Protein AF-A0A8B6HJT1-F1 (afdb_monomer_lite)

Sequence (238 aa):
MTETKMRVFLPVLIVLVATTLCVQGDNATEIAENKVEIKFYRLQVSEWDSGLMESKFHALLASETNTYCASNLAACGLIGLQSEFKDSHIGKVDNSPLNDDKDMLYEFYIMYPENSNKSSPSVLTYVLSESVVKTIILQLRTNTDYISSLGCDKCYITYIGSDFYGIPPSALENKIIIPLAFLVLLIVIIIAISLTLWDKRREKEARFQKMHKPKPKGSQYPTKPAPPKTTELPDEKV

Secondary structure (DSSP, 8-state):
--HHHHHHHHHHHHHHHHHHHHHHHHHHHHHHHH-EEEEEET--HHHHHHTTHHHHHHHHHHHHHHHHHHH-TTTTTB-SPPPPP-GGGEEEPTT-SEEETTEEEEEEEEBPPTT--BS-TTS---B--HHHHHHHHHHHHH-TTHHHHHT-TT-EEEEETTEE--PPPPHHHHHHHHHHHHHHHHHHHHHHHHHHHHHHHHHHHHHHHHHHS---S---PPP-PPPPP---------

Foldseek 3Di:
DPVVVVVVVVVVVVVVVVVVVVVVVQQVVLLVQAKKKWKKAQDDPVNCVVQVLLLLVLALLQVLLQVLCVVVVVLQQADDDFDGGHSVQKAFDPPPFDDDPRMTMTIIWGFGDPPTHGNDPPDPNGTGHNVSSLVSVVVCQPPPCSCVSSVHDRIHGQDIHPDGDDDPPPPVCCVVVVVVVVVVVVVVVVVVVVVVVVVVVVVVVVVVVVVPDPDPPDDDDDDDPDDDDDDDDDDDDD

Organism: Mytilus galloprovincialis (NCBI:txid29158)

Radius of gyration: 38.0 Å; chains: 1; bounding box: 71×55×134 Å

Structure (mmCIF, N/CA/C/O backbone):
data_AF-A0A8B6HJT1-F1
#
_entry.id   AF-A0A8B6HJT1-F1
#
loop_
_atom_site.group_PDB
_atom_site.id
_atom_site.type_symbol
_atom_site.label_atom_id
_atom_site.label_alt_id
_atom_site.label_comp_id
_atom_site.label_asym_id
_atom_site.label_entity_id
_atom_site.label_seq_id
_atom_site.pdbx_PDB_ins_code
_atom_site.Cartn_x
_atom_site.Cartn_y
_atom_site.Cartn_z
_atom_site.occupancy
_atom_site.B_iso_or_equiv
_atom_site.auth_seq_id
_atom_site.auth_comp_id
_atom_site.auth_asym_id
_atom_site.auth_atom_id
_atom_site.pdbx_PDB_model_num
ATOM 1 N N . MET A 1 1 ? 34.796 -12.846 -54.579 1.00 53.34 1 MET A N 1
ATOM 2 C CA . MET A 1 1 ? 35.151 -12.093 -53.349 1.00 53.34 1 MET A CA 1
ATOM 3 C C . MET A 1 1 ? 33.934 -11.966 -52.417 1.00 53.34 1 MET A C 1
ATOM 5 O O . MET A 1 1 ? 33.664 -10.899 -51.879 1.00 53.34 1 MET A O 1
ATOM 9 N N . THR A 1 2 ? 33.175 -13.052 -52.238 1.00 54.97 2 THR A N 1
ATOM 10 C CA . THR A 1 2 ? 31.837 -13.036 -51.608 1.00 54.97 2 THR A CA 1
ATOM 11 C C . THR A 1 2 ? 31.670 -14.101 -50.519 1.00 54.97 2 THR A C 1
ATOM 13 O O . THR A 1 2 ? 30.914 -13.873 -49.582 1.00 54.97 2 THR A O 1
ATOM 16 N N . GLU A 1 3 ? 32.432 -15.199 -50.543 1.00 55.06 3 GLU A N 1
ATOM 17 C CA . GLU A 1 3 ? 32.319 -16.256 -49.522 1.00 55.06 3 GLU A CA 1
ATOM 18 C C . GLU A 1 3 ? 32.999 -15.924 -48.187 1.00 55.06 3 GLU A C 1
ATOM 20 O O . GLU A 1 3 ? 32.523 -16.327 -47.127 1.00 55.06 3 GLU A O 1
ATOM 25 N N . THR A 1 4 ? 34.081 -15.142 -48.193 1.00 55.28 4 THR A N 1
ATOM 26 C CA . THR A 1 4 ? 34.831 -14.844 -46.961 1.00 55.28 4 THR A CA 1
ATOM 27 C C . THR A 1 4 ? 34.084 -13.886 -46.032 1.00 55.28 4 THR A C 1
ATOM 29 O O . THR A 1 4 ? 34.257 -13.955 -44.819 1.00 55.28 4 THR A O 1
ATOM 32 N N . LYS A 1 5 ? 33.207 -13.025 -46.572 1.00 54.59 5 LYS A N 1
ATOM 33 C CA . LYS A 1 5 ? 32.389 -12.115 -45.755 1.00 54.59 5 LYS A CA 1
ATOM 34 C C . LYS A 1 5 ? 31.314 -12.874 -44.972 1.00 54.59 5 LYS A C 1
ATOM 36 O O . LYS A 1 5 ? 31.110 -12.583 -43.802 1.00 54.59 5 LYS A O 1
ATOM 41 N N . MET A 1 6 ? 30.685 -13.894 -45.556 1.00 53.53 6 MET A N 1
ATOM 42 C CA . MET A 1 6 ? 29.561 -14.594 -44.919 1.00 53.53 6 MET A CA 1
ATOM 43 C C . MET A 1 6 ? 29.975 -15.442 -43.698 1.00 53.53 6 MET A C 1
ATOM 45 O O . MET A 1 6 ? 29.192 -15.587 -42.764 1.00 53.53 6 MET A O 1
ATOM 49 N N . ARG A 1 7 ? 31.227 -15.924 -43.639 1.00 56.75 7 ARG A N 1
ATOM 50 C CA . ARG A 1 7 ? 31.738 -16.714 -42.498 1.00 56.75 7 ARG A CA 1
ATOM 51 C C . ARG A 1 7 ? 32.025 -15.900 -41.232 1.00 56.75 7 ARG A C 1
ATOM 53 O O . ARG A 1 7 ? 32.054 -16.481 -40.155 1.00 56.75 7 ARG A O 1
ATOM 60 N N . VAL A 1 8 ? 32.212 -14.583 -41.342 1.00 63.47 8 VAL A N 1
ATOM 61 C CA . VAL A 1 8 ? 32.468 -13.702 -40.183 1.00 63.47 8 VAL A CA 1
ATOM 62 C C . VAL A 1 8 ? 31.167 -13.124 -39.618 1.00 63.47 8 VAL A C 1
ATOM 64 O O . VAL A 1 8 ? 31.064 -12.903 -38.417 1.00 63.47 8 VAL A O 1
ATOM 67 N N . PHE A 1 9 ? 30.138 -12.945 -40.451 1.00 64.56 9 PHE A N 1
ATOM 68 C CA . PHE A 1 9 ? 28.849 -12.404 -40.004 1.00 64.56 9 PHE A CA 1
ATOM 69 C C . PHE A 1 9 ? 28.065 -13.359 -39.099 1.00 64.56 9 PHE A C 1
ATOM 71 O O . PHE A 1 9 ? 27.435 -12.907 -38.148 1.00 64.56 9 PHE A O 1
ATOM 78 N N . LEU A 1 10 ? 28.122 -14.669 -39.351 1.00 70.06 10 LEU A N 1
ATOM 79 C CA . LEU A 1 10 ? 27.379 -15.658 -38.568 1.00 70.06 10 LEU A CA 1
ATOM 80 C C . LEU A 1 10 ? 27.817 -15.741 -37.087 1.00 70.06 10 LEU A C 1
ATOM 82 O O . LEU A 1 10 ? 26.944 -15.652 -36.227 1.00 70.06 10 LEU A O 1
ATOM 86 N N . PRO A 1 11 ? 29.117 -15.855 -36.737 1.00 70.69 11 PRO A N 1
ATOM 87 C CA . PRO A 1 11 ? 29.531 -15.886 -35.333 1.00 70.69 11 PRO A CA 1
ATOM 88 C C . PRO A 1 11 ? 29.289 -14.550 -34.619 1.00 70.69 11 PRO A C 1
ATOM 90 O O . PRO A 1 11 ? 28.923 -14.556 -33.449 1.00 70.69 11 PRO A O 1
ATOM 93 N N . VAL A 1 12 ? 29.419 -13.412 -35.314 1.00 72.88 12 VAL A N 1
ATOM 94 C CA . VAL A 1 12 ? 29.103 -12.094 -34.737 1.00 72.88 12 VAL A CA 1
ATOM 95 C C . VAL A 1 12 ? 27.611 -11.980 -34.434 1.00 72.88 12 VAL A C 1
ATOM 97 O O . VAL A 1 12 ? 27.258 -11.546 -33.345 1.00 72.88 12 VAL A O 1
ATOM 100 N N . LEU A 1 13 ? 26.737 -12.428 -35.342 1.00 72.31 13 LEU A N 1
ATOM 101 C CA . LEU A 1 13 ? 25.289 -12.450 -35.123 1.00 72.31 13 LEU A CA 1
ATOM 102 C C . LEU A 1 13 ? 24.908 -13.361 -33.947 1.00 72.31 13 LEU A C 1
ATOM 104 O O . LEU A 1 13 ? 24.101 -12.966 -33.116 1.00 72.31 13 LEU A O 1
ATOM 108 N N . ILE A 1 14 ? 25.518 -14.546 -33.838 1.00 70.94 14 ILE A N 1
ATOM 109 C CA . ILE A 1 14 ? 25.268 -15.479 -32.727 1.00 70.94 14 ILE A CA 1
ATOM 110 C C . ILE A 1 14 ? 25.689 -14.860 -31.389 1.00 70.94 14 ILE A C 1
ATOM 112 O O . ILE A 1 14 ? 24.940 -14.955 -30.422 1.00 70.94 14 ILE A O 1
ATOM 116 N N . VAL A 1 15 ? 26.841 -14.184 -31.330 1.00 70.44 15 VAL A N 1
ATOM 117 C CA . VAL A 1 15 ? 27.289 -13.489 -30.112 1.00 70.44 15 VAL A CA 1
ATOM 118 C C . VAL A 1 15 ? 26.355 -12.326 -29.763 1.00 70.44 15 VAL A C 1
ATOM 120 O O . VAL A 1 15 ? 26.001 -12.177 -28.601 1.00 70.44 15 VAL A O 1
ATOM 123 N N . LEU A 1 16 ? 25.901 -11.546 -30.748 1.00 63.91 16 LEU A N 1
ATOM 124 C CA . LEU A 1 16 ? 25.004 -10.401 -30.537 1.00 63.91 16 LEU A CA 1
ATOM 125 C C . LEU A 1 16 ? 23.595 -10.831 -30.082 1.00 63.91 16 LEU A C 1
ATOM 127 O O . LEU A 1 16 ? 22.967 -10.164 -29.262 1.00 63.91 16 LEU A O 1
ATOM 131 N N . VAL A 1 17 ? 23.108 -11.971 -30.581 1.00 66.38 17 VAL A N 1
ATOM 132 C CA . VAL A 1 17 ? 21.842 -12.583 -30.145 1.00 66.38 17 VAL A CA 1
ATOM 133 C C . VAL A 1 17 ? 21.986 -13.220 -28.757 1.00 66.38 17 VAL A C 1
ATOM 135 O O . VAL A 1 17 ? 21.097 -13.083 -27.924 1.00 66.38 17 VAL A O 1
ATOM 138 N N . ALA A 1 18 ? 23.115 -13.868 -28.458 1.00 63.44 18 ALA A N 1
ATOM 139 C CA . ALA A 1 18 ? 23.353 -14.458 -27.141 1.00 63.44 18 ALA A CA 1
ATOM 140 C C . ALA A 1 18 ? 23.483 -13.394 -26.037 1.00 63.44 18 ALA A C 1
ATOM 142 O O . ALA A 1 18 ? 22.915 -13.562 -24.960 1.00 63.44 18 ALA A O 1
ATOM 143 N N . THR A 1 19 ? 24.172 -12.276 -26.295 1.00 56.72 19 THR A N 1
ATOM 144 C CA . THR A 1 19 ? 24.311 -11.198 -25.301 1.00 56.72 19 THR A CA 1
ATOM 145 C C . THR A 1 19 ? 23.000 -10.463 -25.042 1.00 56.72 19 THR A C 1
ATOM 147 O O . THR A 1 19 ? 22.745 -10.076 -23.906 1.00 56.72 19 THR A O 1
ATOM 150 N N . THR A 1 20 ? 22.139 -10.305 -26.050 1.00 58.75 20 THR A N 1
ATOM 151 C CA . THR A 1 20 ? 20.816 -9.680 -25.868 1.00 58.75 20 THR A CA 1
ATOM 152 C C . THR A 1 20 ? 19.848 -10.572 -25.091 1.00 58.75 20 THR A C 1
ATOM 154 O O . THR A 1 20 ? 19.105 -10.064 -24.255 1.00 58.75 20 THR A O 1
ATOM 157 N N . LEU A 1 21 ? 19.900 -11.893 -25.289 1.00 57.09 21 LEU A N 1
ATOM 158 C CA . LEU A 1 21 ? 19.076 -12.847 -24.538 1.00 57.09 21 LEU A CA 1
ATOM 159 C C . LEU A 1 21 ? 19.507 -12.991 -23.069 1.00 57.09 21 LEU A C 1
ATOM 161 O O . LEU A 1 21 ? 18.648 -13.123 -22.203 1.00 57.09 21 LEU A O 1
ATOM 165 N N . CYS A 1 22 ? 20.809 -12.927 -22.765 1.00 55.59 22 CYS A N 1
ATOM 166 C CA . CYS A 1 22 ? 21.279 -12.996 -21.377 1.00 55.59 22 CYS A CA 1
ATOM 167 C C . CYS A 1 22 ? 20.852 -11.776 -20.545 1.00 55.59 22 CYS A C 1
ATOM 169 O O . CYS A 1 22 ? 20.430 -11.947 -19.409 1.00 55.59 22 CYS A O 1
ATOM 171 N N . VAL A 1 23 ? 20.885 -10.564 -21.112 1.00 55.41 23 VAL A N 1
ATOM 172 C CA . VAL A 1 23 ? 20.516 -9.332 -20.384 1.00 55.41 23 VAL A CA 1
ATOM 173 C C . VAL A 1 23 ? 19.017 -9.277 -20.051 1.00 55.41 23 VAL A C 1
ATOM 175 O O . VAL A 1 23 ? 18.632 -8.727 -19.025 1.00 55.41 23 VAL A O 1
ATOM 178 N N . GLN A 1 24 ? 18.152 -9.869 -20.880 1.00 55.00 24 GLN A N 1
ATOM 179 C CA . GLN A 1 24 ? 16.710 -9.914 -20.602 1.00 55.00 24 GLN A CA 1
ATOM 180 C C . GLN A 1 24 ? 16.342 -10.881 -19.463 1.00 55.00 24 GLN A C 1
ATOM 182 O O . GLN A 1 24 ? 15.338 -10.660 -18.785 1.00 55.00 24 GLN A O 1
ATOM 187 N N . GLY A 1 25 ? 17.145 -11.927 -19.236 1.00 57.81 25 GLY A N 1
ATOM 188 C CA . GLY A 1 25 ? 16.910 -12.908 -18.172 1.00 57.81 25 GLY A CA 1
ATOM 189 C C . GLY A 1 25 ? 17.099 -12.339 -16.764 1.00 57.81 25 GLY A C 1
ATOM 190 O O . GLY A 1 25 ? 16.304 -12.640 -15.872 1.00 57.81 25 GLY A O 1
ATOM 191 N N . ASP A 1 26 ? 18.096 -11.472 -16.577 1.00 64.50 26 ASP A N 1
ATOM 192 C CA . ASP A 1 26 ? 18.408 -10.892 -15.266 1.00 64.50 26 ASP A CA 1
ATOM 193 C C . ASP A 1 26 ? 17.308 -9.917 -14.807 1.00 64.50 26 ASP A C 1
ATOM 195 O O . ASP A 1 26 ? 16.829 -10.005 -13.677 1.00 64.50 26 ASP A O 1
ATOM 199 N N . ASN A 1 27 ? 16.806 -9.070 -15.713 1.00 71.12 27 ASN A N 1
ATOM 200 C CA . ASN A 1 27 ? 15.756 -8.095 -15.392 1.00 71.12 27 ASN A CA 1
ATOM 201 C C . ASN A 1 27 ? 14.420 -8.762 -15.043 1.00 71.12 27 ASN A C 1
ATOM 203 O O . ASN A 1 27 ? 13.739 -8.342 -14.110 1.00 71.12 27 ASN A O 1
ATOM 207 N N . ALA A 1 28 ? 14.024 -9.786 -15.804 1.00 78.25 28 ALA A N 1
ATOM 208 C CA . ALA A 1 28 ? 12.769 -10.493 -15.563 1.00 78.25 28 ALA A CA 1
ATOM 209 C C . ALA A 1 28 ? 12.784 -11.219 -14.209 1.00 78.25 28 ALA A C 1
ATOM 211 O O . ALA A 1 28 ? 11.776 -11.224 -13.503 1.00 78.25 28 ALA A O 1
ATOM 212 N N . THR A 1 29 ? 13.934 -11.784 -13.836 1.00 83.50 29 THR A N 1
ATOM 213 C CA . THR A 1 29 ? 14.122 -12.449 -12.540 1.00 83.50 29 THR A CA 1
ATOM 214 C C . THR A 1 29 ? 14.041 -11.439 -11.398 1.00 83.50 29 THR A C 1
ATOM 216 O O . THR A 1 29 ? 13.291 -11.647 -10.449 1.00 83.50 29 THR A O 1
ATOM 219 N N . GLU A 1 30 ? 14.719 -10.297 -11.521 1.00 85.25 30 GLU A N 1
ATOM 220 C CA . GLU A 1 30 ? 14.697 -9.255 -10.491 1.00 85.25 30 GLU A CA 1
AT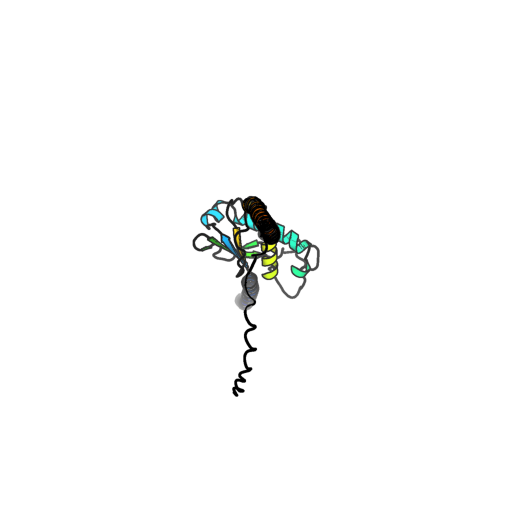OM 221 C C . GLU A 1 30 ? 13.295 -8.657 -10.285 1.00 85.25 30 GLU A C 1
ATOM 223 O O . GLU A 1 30 ? 12.865 -8.454 -9.148 1.00 85.25 30 GLU A O 1
ATOM 228 N N . ILE A 1 31 ? 12.555 -8.407 -11.371 1.00 90.00 31 ILE A N 1
ATOM 229 C CA . ILE A 1 31 ? 11.159 -7.955 -11.300 1.00 90.00 31 ILE A CA 1
ATOM 230 C C . ILE A 1 31 ? 10.293 -9.010 -10.607 1.00 90.00 31 ILE A C 1
ATOM 232 O O . ILE A 1 31 ? 9.477 -8.665 -9.755 1.00 90.00 31 ILE A O 1
ATOM 236 N N . ALA A 1 32 ? 10.465 -10.290 -10.946 1.00 89.50 32 ALA A N 1
ATOM 237 C CA . ALA A 1 32 ? 9.696 -11.373 -10.341 1.00 89.50 32 ALA A CA 1
ATOM 238 C C . ALA A 1 32 ? 9.956 -11.514 -8.832 1.00 89.50 32 ALA A C 1
ATOM 240 O O . ALA A 1 32 ? 9.031 -11.847 -8.094 1.00 89.50 32 ALA A O 1
ATOM 241 N N . GLU A 1 33 ? 11.180 -11.237 -8.377 1.00 90.81 33 GLU A N 1
ATOM 242 C CA . GLU A 1 33 ? 11.562 -11.278 -6.960 1.00 90.81 33 GLU A CA 1
ATOM 243 C C . GLU A 1 33 ? 11.106 -10.046 -6.167 1.00 90.81 33 GLU A C 1
ATOM 245 O O . GLU A 1 33 ? 10.900 -10.147 -4.961 1.00 90.81 33 GLU A O 1
ATOM 250 N N . ASN A 1 34 ? 10.951 -8.889 -6.819 1.00 93.44 34 ASN A N 1
ATOM 251 C CA . ASN A 1 34 ? 10.694 -7.616 -6.136 1.00 93.44 34 ASN A CA 1
ATOM 252 C C . ASN A 1 34 ? 9.329 -6.985 -6.440 1.00 93.44 34 ASN A C 1
ATOM 254 O O . ASN A 1 34 ? 9.032 -5.888 -5.956 1.00 93.44 34 ASN A O 1
ATOM 258 N N . LYS A 1 35 ? 8.482 -7.656 -7.224 1.00 94.94 35 LYS A N 1
ATOM 259 C CA . LYS A 1 35 ? 7.093 -7.237 -7.411 1.00 94.94 35 LYS A CA 1
ATOM 260 C C . LYS A 1 35 ? 6.310 -7.330 -6.102 1.00 94.94 35 LYS A C 1
ATOM 262 O O . LYS A 1 35 ? 6.547 -8.200 -5.269 1.00 94.94 35 LYS A O 1
ATOM 267 N N . VAL A 1 36 ? 5.326 -6.453 -5.957 1.00 97.31 36 VAL A N 1
ATOM 268 C CA . VAL A 1 36 ? 4.377 -6.460 -4.846 1.00 97.31 36 VAL A CA 1
ATOM 269 C C . VAL A 1 36 ? 2.973 -6.649 -5.393 1.00 97.31 36 VAL A C 1
ATOM 271 O O . VAL A 1 36 ? 2.544 -5.946 -6.307 1.00 97.31 36 VAL A O 1
ATOM 274 N N . GLU A 1 37 ? 2.252 -7.592 -4.797 1.00 97.69 37 GLU A N 1
ATOM 275 C CA . GLU A 1 37 ? 0.817 -7.759 -4.991 1.00 97.69 37 GLU A CA 1
ATOM 276 C C . GLU A 1 37 ? 0.060 -6.911 -3.967 1.00 97.69 37 GLU A C 1
ATOM 278 O O . GLU A 1 37 ? 0.397 -6.894 -2.782 1.00 97.69 37 GLU A O 1
ATOM 283 N N . ILE A 1 38 ? -0.983 -6.215 -4.402 1.00 97.44 38 ILE A N 1
ATOM 284 C CA . ILE A 1 38 ? -1.949 -5.574 -3.515 1.00 97.44 38 ILE A CA 1
ATOM 285 C C . ILE A 1 38 ? -3.365 -5.998 -3.872 1.00 97.44 38 ILE A C 1
ATOM 287 O O . ILE A 1 38 ? -3.674 -6.268 -5.032 1.00 97.44 38 ILE A O 1
ATOM 291 N N . LYS A 1 39 ? -4.248 -5.994 -2.870 1.00 97.12 39 LYS A N 1
ATOM 292 C CA . LYS A 1 39 ? -5.685 -6.203 -3.070 1.00 97.12 39 LYS A CA 1
ATOM 293 C C . LYS A 1 39 ? -6.464 -4.941 -2.739 1.00 97.12 39 LYS A C 1
ATOM 295 O O . LYS A 1 39 ? -6.386 -4.437 -1.615 1.00 97.12 39 LYS A O 1
ATOM 300 N N . PHE A 1 40 ? -7.252 -4.472 -3.698 1.00 95.56 40 PHE A N 1
ATOM 301 C CA . PHE A 1 40 ? -8.239 -3.419 -3.513 1.00 95.56 40 PHE A CA 1
ATOM 302 C C . PHE A 1 40 ? -9.598 -4.022 -3.172 1.00 95.56 40 PHE A C 1
ATOM 304 O O . PHE A 1 40 ? -10.185 -4.760 -3.960 1.00 95.56 40 PHE A O 1
ATOM 311 N N . TYR A 1 41 ? -10.119 -3.667 -2.005 1.00 94.69 41 TYR A N 1
ATOM 312 C CA . TYR A 1 41 ? -11.452 -4.054 -1.567 1.00 94.69 41 TYR A CA 1
ATOM 313 C C . TYR A 1 41 ? -12.539 -3.337 -2.364 1.00 94.69 41 TYR A C 1
ATOM 315 O O . TYR A 1 41 ? -12.487 -2.111 -2.485 1.00 94.69 41 TYR A O 1
ATOM 323 N N . ARG A 1 42 ? -13.553 -4.085 -2.824 1.00 91.88 42 ARG A N 1
ATOM 324 C CA . ARG A 1 42 ? -14.713 -3.571 -3.582 1.00 91.88 42 ARG A CA 1
ATOM 325 C C . ARG A 1 42 ? -14.332 -2.718 -4.787 1.00 91.88 42 ARG A C 1
ATOM 327 O O . ARG A 1 42 ? -14.936 -1.675 -5.025 1.00 91.88 42 ARG A O 1
ATOM 334 N N . LEU A 1 43 ? -13.330 -3.169 -5.519 1.00 94.31 43 LEU A N 1
ATOM 335 C CA . LEU A 1 43 ? -12.941 -2.585 -6.787 1.00 94.31 43 LEU A CA 1
ATOM 336 C C . LEU A 1 43 ? -12.894 -3.705 -7.812 1.00 94.31 43 LEU A C 1
ATOM 338 O O . LEU A 1 43 ? -12.411 -4.789 -7.503 1.00 94.31 43 LEU A O 1
ATOM 342 N N . GLN A 1 44 ? -13.418 -3.457 -9.004 1.00 95.44 44 GLN A N 1
ATOM 343 C CA . GLN A 1 44 ? -13.314 -4.379 -10.133 1.00 95.44 44 GLN A CA 1
ATOM 344 C C . GLN A 1 44 ? -12.411 -3.788 -11.216 1.00 95.44 44 GLN A C 1
ATOM 346 O O . GLN A 1 44 ? 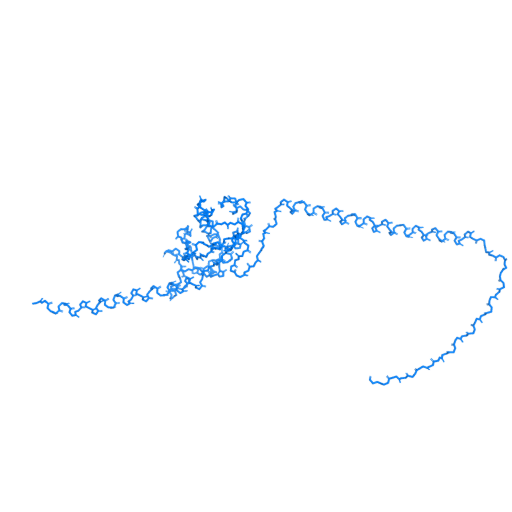-12.339 -2.569 -11.381 1.00 95.44 44 GLN A O 1
ATOM 351 N N . VAL A 1 45 ? -11.793 -4.651 -12.024 1.00 95.88 45 VAL A N 1
ATOM 352 C CA . VAL A 1 45 ? -10.938 -4.258 -13.159 1.00 95.88 45 VAL A CA 1
ATOM 353 C C . VAL A 1 45 ? -11.658 -3.288 -14.103 1.00 95.88 45 VAL A C 1
ATOM 355 O O . VAL A 1 45 ? -11.087 -2.289 -14.527 1.00 95.88 45 VAL A O 1
ATOM 358 N N . SER A 1 46 ? -12.951 -3.502 -14.367 1.00 94.19 46 SER A N 1
ATOM 359 C CA . SER A 1 46 ? -13.734 -2.602 -15.224 1.00 94.19 46 SER A CA 1
ATOM 360 C C . SER A 1 46 ? -13.835 -1.175 -14.676 1.00 94.19 46 SER A C 1
ATOM 362 O O . SER A 1 46 ? -13.867 -0.217 -15.445 1.00 94.19 46 SER A O 1
ATOM 364 N N . GLU A 1 47 ? -13.906 -1.023 -13.352 1.00 92.12 47 GLU A N 1
ATOM 365 C CA . GLU A 1 47 ? -13.958 0.285 -12.692 1.00 92.12 47 GLU A CA 1
ATOM 366 C C . GLU A 1 47 ? -12.574 0.943 -12.699 1.00 92.12 47 GLU A C 1
ATOM 368 O O . GLU A 1 47 ? -12.464 2.129 -13.019 1.00 92.12 47 GLU A O 1
ATOM 373 N N . TRP A 1 48 ? -11.527 0.153 -12.438 1.00 94.00 48 TRP A N 1
ATOM 374 C CA . TRP A 1 48 ? -10.126 0.570 -12.504 1.00 94.00 48 TRP A CA 1
ATOM 375 C C . TRP A 1 48 ? -9.751 1.159 -13.868 1.00 94.00 48 TRP A C 1
ATOM 377 O O . TRP A 1 48 ? -9.252 2.289 -13.941 1.00 94.00 48 TRP A O 1
ATOM 387 N N . ASP A 1 49 ? -10.071 0.438 -14.945 1.00 92.00 49 ASP A N 1
ATOM 388 C CA . ASP A 1 49 ? -9.755 0.839 -16.318 1.00 92.00 49 ASP A CA 1
ATOM 389 C C . ASP A 1 49 ? -10.548 2.081 -16.748 1.00 92.00 49 ASP A C 1
ATOM 391 O O . ASP A 1 49 ? -10.018 2.984 -17.397 1.00 92.00 49 ASP A O 1
ATOM 395 N N . SER A 1 50 ? -11.823 2.170 -16.354 1.00 85.94 50 SER A N 1
ATOM 396 C CA . SER A 1 50 ? -12.701 3.280 -16.751 1.00 85.94 50 SER A CA 1
ATOM 397 C C . SER A 1 50 ? -12.337 4.630 -16.111 1.00 85.94 50 SER A C 1
ATOM 399 O O . SER A 1 50 ? -12.646 5.681 -16.673 1.00 85.94 50 SER A O 1
ATOM 401 N N . GLY A 1 51 ? -11.684 4.621 -14.943 1.00 78.62 51 GLY A N 1
ATOM 402 C CA . GLY A 1 51 ? -11.460 5.812 -14.113 1.00 78.62 51 GLY A CA 1
ATOM 403 C C . GLY A 1 51 ? -10.086 6.477 -14.245 1.00 78.62 51 GLY A C 1
ATOM 404 O O . GLY A 1 51 ? -9.791 7.398 -13.469 1.00 78.62 51 GLY A O 1
ATOM 405 N N . LEU A 1 52 ? -9.234 6.004 -15.168 1.00 89.44 52 LEU A N 1
ATOM 406 C CA . LEU A 1 52 ? -7.796 6.324 -15.215 1.00 89.44 52 LEU A CA 1
ATOM 407 C C . LEU A 1 52 ? -7.106 6.065 -13.861 1.00 89.44 52 LEU A C 1
ATOM 409 O O . LEU A 1 52 ? -6.173 6.778 -13.479 1.00 89.44 52 LEU A O 1
ATOM 413 N N . MET A 1 53 ? -7.601 5.080 -13.103 1.00 93.00 53 MET A N 1
ATOM 414 C CA . MET A 1 53 ? -7.133 4.830 -11.741 1.00 93.00 53 MET A CA 1
ATOM 415 C C . MET A 1 53 ? -5.691 4.331 -11.732 1.00 93.00 53 MET A C 1
ATOM 417 O O . MET A 1 53 ? -4.948 4.708 -10.835 1.00 93.00 53 MET A O 1
ATOM 421 N N . GLU A 1 54 ? -5.268 3.591 -12.762 1.00 94.56 54 GLU A N 1
ATOM 422 C CA . GLU A 1 54 ? -3.881 3.134 -12.909 1.00 94.56 54 GLU A CA 1
ATOM 423 C C . GLU A 1 54 ? -2.891 4.301 -12.916 1.00 94.56 54 GLU A C 1
ATOM 425 O O . GLU A 1 54 ? -2.001 4.358 -12.075 1.00 94.56 54 GLU A O 1
ATOM 430 N N . SER A 1 55 ? -3.096 5.286 -13.794 1.00 95.12 55 SER A N 1
ATOM 431 C CA . SER A 1 55 ? -2.213 6.456 -13.887 1.00 95.12 55 SER A CA 1
ATOM 432 C C . SER A 1 55 ? -2.220 7.284 -12.597 1.00 95.12 55 SER A C 1
ATOM 434 O O . SER A 1 55 ? -1.163 7.703 -12.125 1.00 95.12 55 SER A O 1
ATOM 436 N N . LYS A 1 56 ? -3.389 7.469 -11.967 1.00 95.19 56 LYS A N 1
ATOM 437 C CA . LYS A 1 56 ? -3.489 8.155 -10.667 1.00 95.19 56 LYS A CA 1
ATOM 438 C C . LYS A 1 56 ? -2.754 7.396 -9.568 1.00 95.19 56 LYS A C 1
ATOM 440 O O . LYS A 1 56 ? -2.048 8.005 -8.769 1.00 95.19 56 LYS A O 1
ATOM 445 N N . PHE A 1 57 ? -2.905 6.077 -9.530 1.00 95.69 57 PHE A N 1
ATOM 446 C CA . PHE A 1 57 ? -2.230 5.222 -8.567 1.00 95.69 57 PHE A CA 1
ATOM 447 C C . PHE A 1 57 ? -0.715 5.251 -8.767 1.00 95.69 57 PHE A C 1
ATOM 449 O O . PHE A 1 57 ? 0.021 5.403 -7.797 1.00 95.69 57 PHE A O 1
ATOM 456 N N . HIS A 1 58 ? -0.243 5.192 -10.013 1.00 96.94 58 HIS A N 1
ATOM 457 C CA . HIS A 1 58 ? 1.178 5.318 -10.342 1.00 96.94 58 HIS A CA 1
ATOM 458 C C . HIS A 1 58 ? 1.737 6.677 -9.924 1.00 96.94 58 HIS A C 1
ATOM 460 O O . HIS A 1 58 ? 2.812 6.735 -9.333 1.00 96.94 58 HIS A O 1
ATOM 466 N N . ALA A 1 59 ? 1.002 7.767 -10.159 1.00 96.06 59 ALA A N 1
ATOM 467 C CA . ALA A 1 59 ? 1.404 9.102 -9.722 1.00 96.06 59 ALA A CA 1
ATOM 468 C C . ALA A 1 59 ? 1.494 9.209 -8.188 1.00 96.06 59 ALA A C 1
ATOM 470 O O . ALA A 1 59 ? 2.459 9.765 -7.661 1.00 96.06 59 ALA A O 1
ATOM 471 N N . LEU A 1 60 ? 0.526 8.634 -7.466 1.00 96.00 60 LEU A N 1
ATOM 472 C CA . LEU A 1 60 ? 0.544 8.560 -6.003 1.00 96.00 60 LEU A CA 1
ATOM 473 C C . LEU A 1 60 ? 1.735 7.741 -5.493 1.00 96.00 60 LEU A C 1
ATOM 475 O O . LEU A 1 60 ? 2.461 8.201 -4.614 1.00 96.00 60 LEU A O 1
ATOM 479 N N . LEU A 1 61 ? 1.982 6.565 -6.075 1.00 97.12 61 LEU A N 1
ATOM 480 C CA . LEU A 1 61 ? 3.131 5.729 -5.732 1.00 97.12 61 LEU A CA 1
ATOM 481 C C . LEU A 1 61 ? 4.453 6.442 -6.000 1.00 97.12 61 LEU A C 1
ATOM 483 O O . LEU A 1 61 ? 5.342 6.396 -5.155 1.00 97.12 61 LEU A O 1
ATOM 487 N N . ALA A 1 62 ? 4.591 7.119 -7.138 1.00 96.88 62 ALA A N 1
ATOM 488 C CA . ALA A 1 62 ? 5.783 7.890 -7.460 1.00 96.88 62 ALA A CA 1
ATOM 489 C C . ALA A 1 62 ? 6.018 9.011 -6.432 1.00 96.88 62 ALA A C 1
ATOM 491 O O . ALA A 1 62 ? 7.126 9.151 -5.915 1.00 96.88 62 ALA A O 1
ATOM 492 N N . SER A 1 63 ? 4.967 9.753 -6.069 1.00 96.06 63 SER A N 1
ATOM 493 C CA . SER A 1 63 ? 5.018 10.806 -5.045 1.00 96.06 63 SER A CA 1
ATOM 494 C C . SER A 1 63 ? 5.446 10.276 -3.670 1.00 96.06 63 SER A C 1
ATOM 496 O O . SER A 1 63 ? 6.344 10.835 -3.033 1.00 96.06 63 SER A O 1
ATOM 498 N N . GLU A 1 64 ? 4.847 9.177 -3.210 1.00 96.12 64 GLU A N 1
ATOM 499 C CA . GLU A 1 64 ? 5.207 8.563 -1.925 1.00 96.12 64 GLU A CA 1
ATOM 500 C C . GLU A 1 64 ? 6.609 7.941 -1.968 1.00 96.12 64 GLU A C 1
ATOM 502 O O . GLU A 1 64 ? 7.370 8.064 -1.011 1.00 96.12 64 GLU A O 1
ATOM 507 N N . THR A 1 65 ? 7.016 7.368 -3.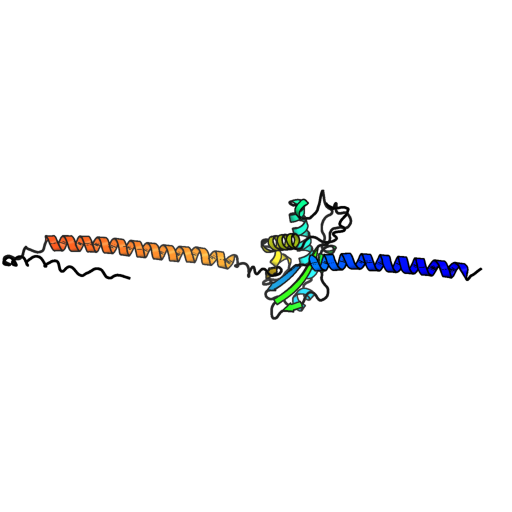105 1.00 96.31 65 THR A N 1
ATOM 508 C CA . THR A 1 65 ? 8.385 6.867 -3.310 1.00 96.31 65 THR A CA 1
ATOM 509 C C . THR A 1 65 ? 9.402 7.995 -3.179 1.00 96.31 65 THR A C 1
ATOM 511 O O . THR A 1 65 ? 10.394 7.851 -2.464 1.00 96.31 65 THR A O 1
ATOM 514 N N . ASN A 1 66 ? 9.149 9.145 -3.812 1.00 95.44 66 ASN A N 1
ATOM 515 C CA . ASN A 1 66 ? 10.005 10.323 -3.684 1.00 95.44 66 ASN A CA 1
ATOM 516 C C . ASN A 1 66 ? 10.113 10.780 -2.226 1.00 95.44 66 ASN A C 1
ATOM 518 O O . ASN A 1 66 ? 11.223 11.007 -1.743 1.00 95.44 66 ASN A O 1
ATOM 522 N N . THR A 1 67 ? 8.985 10.858 -1.518 1.00 94.69 67 THR A N 1
ATOM 523 C CA . THR A 1 67 ? 8.929 11.255 -0.103 1.00 94.69 67 THR A CA 1
ATOM 524 C C . THR A 1 67 ? 9.715 10.289 0.788 1.00 94.69 67 THR A C 1
ATOM 526 O O . THR A 1 67 ? 10.562 10.716 1.582 1.00 94.69 67 THR A O 1
ATOM 529 N N . TYR A 1 68 ? 9.495 8.982 0.628 1.00 95.00 68 TYR A N 1
ATOM 530 C CA . TYR A 1 68 ? 10.173 7.948 1.404 1.00 95.00 68 TYR A CA 1
ATOM 531 C C . TYR A 1 68 ? 11.678 7.920 1.127 1.00 95.00 68 TYR A C 1
ATOM 533 O O . TYR A 1 68 ? 12.480 7.996 2.063 1.00 95.00 68 TYR A O 1
ATOM 541 N N . CYS A 1 69 ? 12.075 7.856 -0.147 1.00 93.19 69 CYS A N 1
ATOM 542 C CA . CYS A 1 69 ? 13.475 7.716 -0.540 1.00 93.19 69 CYS A CA 1
ATOM 543 C C . CYS A 1 69 ? 14.293 8.983 -0.294 1.00 93.19 69 CYS A C 1
ATOM 545 O O . CYS A 1 69 ? 15.465 8.873 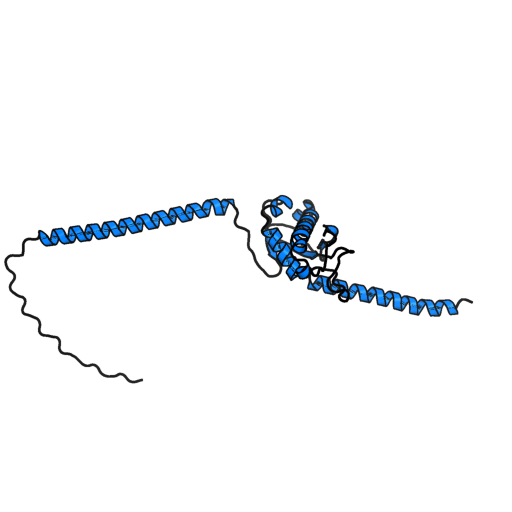0.055 1.00 93.19 69 CYS A O 1
ATOM 547 N N . ALA A 1 70 ? 13.686 10.176 -0.360 1.00 92.38 70 ALA A N 1
ATOM 548 C CA . ALA A 1 70 ? 14.362 11.413 0.037 1.00 92.38 70 ALA A CA 1
ATOM 549 C C . ALA A 1 70 ? 14.801 11.392 1.511 1.00 92.38 70 ALA A C 1
ATOM 551 O O . ALA A 1 70 ? 15.839 11.957 1.855 1.00 92.38 70 ALA A O 1
ATOM 552 N N . SER A 1 71 ? 14.038 10.710 2.370 1.00 92.81 71 SER A N 1
ATOM 553 C CA . SER A 1 71 ? 14.353 10.564 3.796 1.00 92.81 71 SER A CA 1
ATOM 554 C C . SER A 1 71 ? 15.182 9.310 4.108 1.00 92.81 71 SER A C 1
ATOM 556 O O . SER A 1 71 ? 15.816 9.246 5.158 1.00 92.81 71 SER A O 1
ATOM 558 N N . ASN A 1 72 ? 15.190 8.312 3.215 1.00 92.44 72 ASN A N 1
ATOM 559 C CA . ASN A 1 72 ? 15.750 6.979 3.461 1.00 92.44 72 ASN A CA 1
ATOM 560 C C . ASN A 1 72 ? 16.579 6.456 2.274 1.00 92.44 72 ASN A C 1
ATOM 562 O O . ASN A 1 72 ? 16.375 5.333 1.814 1.00 92.44 72 ASN A O 1
ATOM 566 N N . LEU A 1 73 ? 17.540 7.252 1.794 1.00 89.81 73 LEU A N 1
ATOM 567 C CA . LEU A 1 73 ? 18.359 6.924 0.616 1.00 89.81 73 LEU A CA 1
ATOM 568 C C . LEU A 1 73 ? 18.940 5.502 0.660 1.00 89.81 73 LEU A C 1
ATOM 570 O O . LEU A 1 73 ? 18.760 4.734 -0.279 1.00 89.81 73 LEU A O 1
ATOM 574 N N . ALA A 1 74 ? 19.572 5.125 1.776 1.00 88.75 74 ALA A N 1
ATOM 575 C CA . ALA A 1 74 ? 20.206 3.815 1.920 1.00 88.75 74 ALA A CA 1
ATOM 576 C C . ALA A 1 74 ? 19.202 2.652 1.866 1.00 88.75 74 ALA A C 1
ATOM 578 O O . ALA A 1 74 ? 19.512 1.614 1.285 1.00 88.75 74 ALA A O 1
ATOM 579 N N . ALA A 1 75 ? 18.001 2.828 2.432 1.00 90.06 75 ALA A N 1
ATOM 580 C CA . ALA A 1 75 ? 16.946 1.819 2.360 1.00 90.06 75 ALA A CA 1
ATOM 581 C C . ALA A 1 75 ? 16.476 1.635 0.914 1.00 90.06 75 ALA A C 1
ATOM 583 O O . ALA A 1 75 ? 16.318 0.508 0.467 1.00 90.06 75 ALA A O 1
ATOM 584 N N . CYS A 1 76 ? 16.361 2.731 0.161 1.00 90.44 76 CYS A N 1
ATOM 585 C CA . CYS A 1 76 ? 16.074 2.697 -1.269 1.00 90.44 76 CYS A CA 1
ATOM 586 C C . CYS A 1 76 ? 17.280 2.312 -2.139 1.00 90.44 76 CYS A C 1
ATOM 588 O O . CYS A 1 76 ? 17.203 2.484 -3.344 1.00 90.44 76 CYS A O 1
ATOM 590 N N . GLY A 1 77 ? 18.406 1.851 -1.581 1.00 88.38 77 GLY A N 1
ATOM 591 C CA . GLY A 1 77 ? 19.575 1.464 -2.380 1.00 88.38 77 GLY A CA 1
ATOM 592 C C . GLY A 1 77 ? 20.268 2.628 -3.103 1.00 88.38 77 GLY A C 1
ATOM 593 O O . GLY A 1 77 ? 20.941 2.416 -4.111 1.00 88.38 77 GLY A O 1
ATOM 594 N N . LEU A 1 78 ? 20.128 3.857 -2.599 1.00 87.38 78 LEU A N 1
ATOM 595 C CA . LEU A 1 78 ? 20.662 5.087 -3.191 1.00 87.38 78 LEU A CA 1
ATOM 596 C C . LEU A 1 78 ? 21.794 5.676 -2.338 1.00 87.38 78 LEU A C 1
ATOM 598 O O . LEU A 1 78 ? 21.800 5.561 -1.113 1.00 87.38 78 LEU A O 1
ATOM 602 N N . ILE A 1 79 ? 22.752 6.340 -2.993 1.00 83.88 79 ILE A N 1
ATOM 603 C CA . ILE A 1 79 ? 23.929 6.965 -2.347 1.00 83.88 79 ILE A CA 1
ATOM 604 C C . ILE A 1 79 ? 23.973 8.494 -2.454 1.00 83.88 79 ILE A C 1
ATOM 606 O O . ILE A 1 79 ? 24.881 9.119 -1.910 1.00 83.88 79 ILE A O 1
ATOM 610 N N . GLY A 1 80 ? 23.012 9.127 -3.126 1.00 79.94 80 GLY A N 1
ATOM 611 C CA . GLY A 1 80 ? 23.004 10.580 -3.288 1.00 79.94 80 GLY A CA 1
ATOM 612 C C . GLY A 1 80 ? 21.673 11.130 -3.779 1.00 79.94 80 GLY A C 1
ATOM 613 O O . GLY A 1 80 ? 20.697 10.393 -3.896 1.00 79.94 80 GLY A O 1
ATOM 614 N N . LEU A 1 81 ? 21.659 12.436 -4.075 1.00 69.00 81 LEU A N 1
ATOM 615 C CA . LEU A 1 81 ? 20.502 13.121 -4.654 1.00 69.00 81 LEU A CA 1
ATOM 616 C C . LEU A 1 81 ? 20.026 12.370 -5.901 1.00 69.00 81 LEU A C 1
ATOM 618 O O . LEU A 1 81 ? 20.802 12.100 -6.821 1.00 69.00 81 LEU A O 1
ATOM 622 N N . GLN A 1 82 ? 18.752 11.999 -5.873 1.00 71.38 82 GLN A N 1
ATOM 623 C CA . GLN A 1 82 ? 18.122 11.137 -6.860 1.00 71.38 82 GLN A CA 1
ATOM 624 C C . GLN A 1 82 ? 17.434 11.956 -7.951 1.00 71.38 82 GLN A C 1
ATOM 626 O O . GLN A 1 82 ? 16.972 13.074 -7.716 1.00 71.38 82 GLN A O 1
ATOM 631 N N . SER A 1 83 ? 17.333 11.363 -9.139 1.00 80.88 83 SER A N 1
ATOM 632 C CA . SER A 1 83 ? 16.315 11.784 -10.100 1.00 80.88 83 SER A CA 1
ATOM 633 C C . SER A 1 83 ? 14.938 11.423 -9.542 1.00 80.88 83 SER A C 1
ATOM 635 O O . SER A 1 83 ? 14.786 10.390 -8.894 1.00 80.88 83 SER A O 1
ATOM 637 N N . GLU A 1 84 ? 13.949 12.277 -9.777 1.00 91.06 84 GLU A N 1
ATOM 638 C CA . GLU A 1 84 ? 12.586 12.090 -9.280 1.00 91.06 84 GLU A CA 1
ATOM 639 C C . GLU A 1 84 ? 11.932 10.832 -9.885 1.00 91.06 84 GLU A C 1
ATOM 641 O O . GLU A 1 84 ? 11.998 10.599 -11.098 1.00 91.06 84 GLU A O 1
ATOM 646 N N . PHE A 1 85 ? 11.292 10.019 -9.041 1.00 94.19 85 PHE A N 1
ATOM 647 C CA . PHE A 1 85 ? 10.422 8.930 -9.474 1.00 94.19 85 PHE A CA 1
ATOM 648 C C . PHE A 1 85 ? 9.158 9.506 -10.122 1.00 94.19 85 PHE A C 1
ATOM 650 O O . PHE A 1 85 ? 8.611 10.503 -9.659 1.00 94.19 85 PHE A O 1
ATOM 657 N N . LYS A 1 86 ? 8.694 8.871 -11.198 1.00 96.19 86 LYS A N 1
ATOM 658 C CA . LYS A 1 86 ? 7.556 9.296 -12.015 1.00 96.19 86 LYS A CA 1
ATOM 659 C C . LYS A 1 86 ? 6.611 8.120 -12.188 1.00 96.19 86 LYS A C 1
ATOM 661 O O . LYS A 1 86 ? 7.001 6.980 -11.943 1.00 96.19 86 LYS A O 1
ATOM 666 N N . ASP A 1 87 ? 5.405 8.404 -12.653 1.00 95.69 87 ASP A N 1
ATOM 667 C CA . ASP A 1 87 ? 4.422 7.396 -13.045 1.00 95.69 87 ASP A CA 1
ATOM 668 C C . ASP A 1 87 ? 5.007 6.361 -14.020 1.00 95.69 87 ASP A C 1
ATOM 670 O O . ASP A 1 87 ? 4.840 5.166 -13.816 1.00 95.69 87 ASP A O 1
ATOM 674 N N . SER A 1 88 ? 5.813 6.800 -14.991 1.00 95.69 88 SER A N 1
ATOM 675 C CA . SER A 1 88 ? 6.498 5.929 -15.956 1.00 95.69 88 SER A CA 1
ATOM 676 C C . SER A 1 88 ? 7.500 4.946 -15.340 1.00 95.69 88 SER A C 1
ATOM 678 O O . SER A 1 88 ? 7.965 4.044 -16.031 1.00 95.69 88 SER A O 1
ATOM 680 N N . HIS A 1 89 ? 7.885 5.135 -14.076 1.00 95.56 89 HIS A N 1
ATOM 681 C CA . HIS A 1 89 ? 8.766 4.217 -13.355 1.00 95.56 89 HIS A CA 1
ATOM 682 C C . HIS A 1 89 ? 7.990 3.156 -12.563 1.00 95.56 89 HIS A C 1
ATOM 684 O O . HIS A 1 89 ? 8.605 2.260 -11.990 1.00 95.56 89 HIS A O 1
ATOM 690 N N . ILE A 1 90 ? 6.660 3.233 -12.510 1.00 96.81 90 ILE A N 1
ATOM 691 C CA . ILE A 1 90 ? 5.822 2.215 -11.881 1.00 96.81 90 ILE A CA 1
ATOM 692 C C . ILE A 1 90 ? 5.446 1.193 -12.952 1.00 96.81 90 ILE A C 1
ATOM 694 O O . ILE A 1 90 ? 4.650 1.456 -13.850 1.00 96.81 90 ILE A O 1
ATOM 698 N N . GLY A 1 91 ? 6.063 0.019 -12.879 1.00 94.75 91 GLY A N 1
ATOM 699 C CA . GLY A 1 91 ? 5.819 -1.069 -13.813 1.00 94.75 91 GLY A CA 1
ATOM 700 C C . GLY A 1 91 ? 4.663 -1.947 -13.357 1.00 94.75 91 GLY A C 1
ATOM 701 O O . GLY A 1 91 ? 4.528 -2.246 -12.172 1.00 94.75 91 GLY A O 1
ATOM 702 N N . LYS A 1 92 ? 3.836 -2.389 -14.302 1.00 94.81 92 LYS A N 1
ATOM 703 C CA . LYS A 1 92 ? 2.763 -3.360 -14.071 1.00 94.81 92 LYS A CA 1
ATOM 704 C C . LYS A 1 92 ? 3.227 -4.748 -14.492 1.00 94.81 92 LYS A C 1
ATOM 706 O O . LYS A 1 92 ? 3.868 -4.883 -15.530 1.00 94.81 92 LYS A O 1
ATOM 711 N N . VAL A 1 93 ? 2.906 -5.767 -13.699 1.00 95.06 93 VAL A N 1
ATOM 712 C CA . VAL A 1 93 ? 3.190 -7.163 -14.065 1.00 95.06 93 VAL A CA 1
ATOM 713 C C . VAL A 1 93 ? 2.179 -7.638 -15.110 1.00 95.06 93 VAL A C 1
ATOM 715 O O . VAL A 1 93 ? 1.010 -7.250 -15.080 1.00 95.06 93 VAL A O 1
ATOM 718 N N . ASP A 1 94 ? 2.615 -8.481 -16.043 1.00 92.38 94 ASP A N 1
ATOM 719 C CA . ASP A 1 94 ? 1.730 -9.039 -17.064 1.00 92.38 94 ASP A CA 1
ATOM 720 C C . ASP A 1 94 ? 0.538 -9.780 -16.440 1.00 92.38 94 ASP A C 1
ATOM 722 O O . ASP A 1 94 ? 0.671 -10.497 -15.450 1.00 92.38 94 ASP A O 1
ATOM 726 N N . ASN A 1 95 ? -0.630 -9.647 -17.072 1.00 91.94 95 ASN A N 1
ATOM 727 C CA . ASN A 1 95 ? -1.921 -10.163 -16.599 1.00 91.94 95 ASN A CA 1
ATOM 728 C C . ASN A 1 95 ? -2.490 -9.480 -15.343 1.00 91.94 95 ASN A C 1
ATOM 730 O O . ASN A 1 95 ? -3.502 -9.947 -14.847 1.00 91.94 95 ASN A O 1
ATOM 734 N N . SER A 1 96 ? -1.908 -8.382 -14.856 1.00 94.31 96 SER A N 1
ATOM 735 C CA . SER A 1 96 ? -2.492 -7.516 -13.819 1.00 94.31 96 SER A CA 1
ATOM 736 C C . SER A 1 96 ? -3.169 -6.285 -14.454 1.00 94.31 96 SER A C 1
ATOM 738 O O . SER A 1 96 ? -2.669 -5.794 -15.475 1.00 94.31 96 SER A O 1
ATOM 740 N N . PRO A 1 97 ? -4.259 -5.727 -13.881 1.00 96.19 97 PRO A N 1
ATOM 741 C CA . PRO A 1 97 ? -5.022 -6.211 -12.720 1.00 96.19 97 PRO A CA 1
ATOM 742 C C . PRO A 1 97 ? -5.903 -7.439 -13.019 1.00 96.19 97 PRO A C 1
ATOM 744 O O . PRO A 1 97 ? -6.273 -7.693 -14.164 1.00 96.19 97 PRO A O 1
ATOM 747 N N . LEU A 1 98 ? -6.309 -8.155 -11.964 1.00 97.50 98 LEU A N 1
ATOM 748 C CA . LEU A 1 98 ? -7.229 -9.301 -12.014 1.00 97.50 98 LEU A CA 1
ATOM 749 C C . LEU A 1 98 ? -8.397 -9.110 -11.044 1.00 97.50 98 LEU A C 1
ATOM 751 O O . LEU A 1 98 ? -8.220 -8.586 -9.947 1.00 97.50 98 LEU A O 1
ATOM 755 N N . ASN A 1 99 ? -9.586 -9.584 -11.419 1.00 97.06 99 ASN A N 1
ATOM 756 C CA . ASN A 1 99 ? -10.702 -9.682 -10.477 1.00 97.06 99 ASN A CA 1
ATOM 757 C C . ASN A 1 99 ? -10.505 -10.895 -9.561 1.00 97.06 99 ASN A C 1
ATOM 759 O O . ASN A 1 99 ? -10.247 -11.997 -10.044 1.00 97.06 99 ASN A O 1
ATOM 763 N N . ASP A 1 100 ? -10.703 -10.692 -8.264 1.00 95.75 100 ASP A N 1
ATOM 764 C CA . ASP A 1 100 ? -10.740 -11.734 -7.242 1.00 95.75 100 ASP A CA 1
ATOM 765 C C . ASP A 1 100 ? -12.040 -11.585 -6.440 1.00 95.75 100 ASP A C 1
ATOM 767 O O . ASP A 1 100 ? -12.157 -10.775 -5.517 1.00 95.75 100 ASP A O 1
ATOM 771 N N . ASP A 1 101 ? -13.072 -12.310 -6.875 1.00 94.50 101 ASP A N 1
ATOM 772 C CA . ASP A 1 101 ? -14.462 -12.150 -6.445 1.00 94.50 101 ASP A CA 1
ATOM 773 C C . ASP A 1 101 ? -14.980 -10.703 -6.576 1.00 94.50 101 ASP A C 1
ATOM 775 O O . ASP A 1 101 ? -15.336 -10.247 -7.663 1.00 94.50 101 ASP A O 1
ATOM 779 N N . LYS A 1 102 ? -15.080 -9.985 -5.451 1.00 92.62 102 LYS A N 1
ATOM 780 C CA . LYS A 1 102 ? -15.561 -8.594 -5.365 1.00 92.62 102 LYS A CA 1
ATOM 781 C C . LYS A 1 102 ? -14.424 -7.583 -5.278 1.00 92.62 102 LYS A C 1
ATOM 783 O O . LYS A 1 102 ? -14.688 -6.382 -5.307 1.00 92.62 102 LYS A O 1
ATOM 788 N N . ASP A 1 103 ? -13.205 -8.075 -5.169 1.00 95.69 103 ASP A N 1
ATOM 789 C CA . ASP A 1 103 ? -11.997 -7.297 -4.999 1.00 95.69 103 ASP A CA 1
ATOM 790 C C . ASP A 1 103 ? -11.158 -7.372 -6.282 1.00 95.69 103 ASP A C 1
ATOM 792 O O . ASP A 1 103 ? -11.440 -8.154 -7.195 1.00 95.69 103 ASP A O 1
ATOM 796 N N . MET A 1 104 ? -10.117 -6.550 -6.349 1.00 96.50 104 MET A N 1
ATOM 797 C CA . MET A 1 104 ? -9.180 -6.536 -7.466 1.00 96.50 104 MET A CA 1
ATOM 798 C C . MET A 1 104 ? -7.764 -6.739 -6.946 1.00 96.50 104 MET A C 1
ATOM 800 O O . MET A 1 104 ? -7.324 -6.040 -6.032 1.00 96.50 104 MET A O 1
ATOM 804 N N . LEU A 1 105 ? -7.051 -7.679 -7.554 1.00 97.56 105 LEU A N 1
ATOM 805 C CA . LEU A 1 105 ? -5.625 -7.890 -7.363 1.00 97.56 105 LEU A CA 1
ATOM 806 C C . LEU A 1 105 ? -4.845 -7.039 -8.359 1.00 97.56 105 LEU A C 1
ATOM 808 O O . LEU A 1 105 ? -5.190 -6.965 -9.540 1.00 97.56 105 LEU A O 1
ATOM 812 N N . TYR A 1 106 ? -3.785 -6.407 -7.875 1.00 97.62 106 TYR A N 1
ATOM 813 C CA . TYR A 1 106 ? -2.884 -5.613 -8.688 1.00 97.62 106 TYR A CA 1
ATOM 814 C C . TYR A 1 106 ? -1.437 -5.912 -8.306 1.00 97.62 106 TYR A C 1
ATOM 816 O O . TYR A 1 106 ? -1.007 -5.636 -7.189 1.00 97.62 106 TYR A O 1
ATOM 824 N N . GLU A 1 107 ? -0.684 -6.475 -9.243 1.00 97.62 107 GLU A N 1
ATOM 825 C CA . GLU A 1 107 ? 0.752 -6.709 -9.120 1.00 97.62 107 GLU A CA 1
ATOM 826 C C . GLU A 1 107 ? 1.551 -5.638 -9.867 1.00 97.62 107 GLU A C 1
ATOM 828 O O . GLU A 1 107 ? 1.276 -5.330 -11.035 1.00 97.62 107 GLU A O 1
ATOM 833 N N . PHE A 1 108 ? 2.566 -5.087 -9.202 1.00 97.75 108 PHE A N 1
ATOM 834 C CA . PHE A 1 108 ? 3.414 -4.034 -9.756 1.00 97.75 108 PHE A CA 1
ATOM 835 C C . PHE A 1 108 ? 4.816 -4.028 -9.140 1.00 97.75 108 PHE A C 1
ATOM 837 O O . PHE A 1 108 ? 5.088 -4.705 -8.153 1.00 97.75 108 PHE A O 1
ATOM 844 N N . TYR A 1 109 ? 5.710 -3.241 -9.724 1.00 96.75 109 TYR A N 1
ATOM 845 C CA . TYR A 1 109 ? 7.074 -3.014 -9.255 1.00 96.75 109 TYR A CA 1
ATOM 846 C C . TYR A 1 109 ? 7.474 -1.555 -9.502 1.00 96.75 109 TYR A C 1
ATOM 848 O O . TYR A 1 109 ? 6.826 -0.841 -10.268 1.00 96.75 109 TYR A O 1
ATOM 856 N N . ILE A 1 110 ? 8.540 -1.089 -8.850 1.00 96.12 110 ILE A N 1
ATOM 857 C CA . ILE A 1 110 ? 9.030 0.287 -9.005 1.00 96.12 110 ILE A CA 1
ATOM 858 C C . ILE A 1 110 ? 10.441 0.245 -9.565 1.00 96.12 110 ILE A C 1
ATOM 860 O O . ILE A 1 110 ? 11.348 -0.274 -8.922 1.00 96.12 110 ILE A O 1
ATOM 864 N N . MET A 1 111 ? 10.626 0.799 -10.755 1.00 93.62 111 MET A N 1
ATOM 865 C CA . MET A 1 111 ? 11.919 0.907 -11.414 1.00 93.62 111 MET A CA 1
ATOM 866 C C . MET A 1 111 ? 12.692 2.114 -10.899 1.00 93.62 111 MET A C 1
ATOM 868 O O . MET A 1 111 ? 12.134 3.178 -10.624 1.00 93.62 111 MET A O 1
ATOM 872 N N . TYR A 1 112 ? 14.009 1.976 -10.827 1.00 91.12 112 TYR A N 1
ATOM 873 C CA . TYR A 1 112 ? 14.863 3.134 -10.635 1.00 91.12 112 TYR A CA 1
ATOM 874 C C . TYR A 1 112 ? 14.856 4.031 -11.883 1.00 91.12 112 TYR A C 1
ATOM 876 O O . TYR A 1 112 ? 14.947 3.517 -13.000 1.00 91.12 112 TYR A O 1
ATOM 884 N N . PRO A 1 113 ? 14.866 5.364 -11.717 1.00 89.94 113 PRO A N 1
ATOM 885 C CA . PRO A 1 113 ? 15.128 6.284 -12.816 1.00 89.94 113 PRO A CA 1
ATOM 886 C C . PRO A 1 113 ? 16.492 6.002 -13.463 1.00 89.94 113 PRO A C 1
ATOM 888 O O . PRO A 1 113 ? 17.456 5.673 -12.764 1.00 89.94 113 PRO A O 1
ATOM 891 N N . GLU A 1 114 ? 16.602 6.203 -14.779 1.00 80.88 114 GLU A N 1
ATOM 892 C CA . GLU A 1 114 ? 17.805 5.889 -15.577 1.00 80.88 114 GLU A CA 1
ATOM 893 C C . GLU A 1 114 ? 19.096 6.547 -15.047 1.00 80.88 114 GLU A C 1
ATOM 895 O O . GLU A 1 114 ? 20.170 5.961 -15.1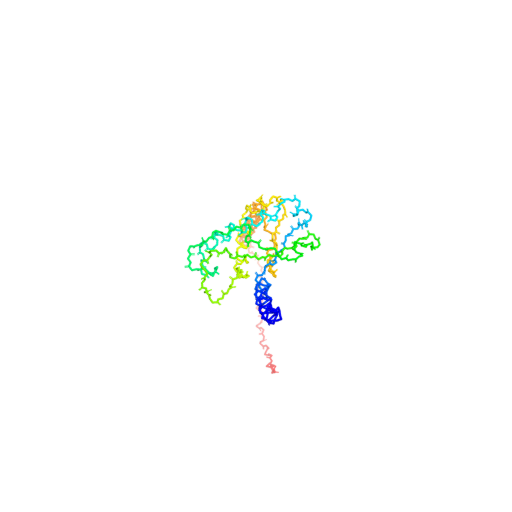38 1.00 80.88 114 GLU A O 1
ATOM 900 N N . ASN A 1 115 ? 18.988 7.727 -14.423 1.00 76.69 115 ASN A N 1
ATOM 901 C CA . ASN A 1 115 ? 20.116 8.509 -13.892 1.00 76.69 115 ASN A CA 1
ATOM 902 C C . ASN A 1 115 ? 20.211 8.475 -12.355 1.00 76.69 115 ASN A C 1
ATOM 904 O O . ASN A 1 115 ? 20.632 9.443 -11.719 1.00 76.69 115 ASN A O 1
ATOM 908 N N . SER A 1 116 ? 19.743 7.399 -11.727 1.00 80.38 116 SER A N 1
ATOM 909 C CA . SER A 1 116 ? 19.830 7.227 -10.275 1.00 80.38 116 SER A CA 1
ATOM 910 C C . SER A 1 116 ? 21.239 6.812 -9.834 1.00 80.38 116 SER A C 1
ATOM 912 O O . SER A 1 116 ? 21.859 5.916 -10.405 1.00 80.38 116 SER A O 1
ATOM 914 N N . ASN A 1 117 ? 21.746 7.448 -8.773 1.00 77.12 117 ASN A N 1
ATOM 915 C CA . ASN A 1 117 ? 23.013 7.069 -8.145 1.00 77.12 117 ASN A CA 1
ATOM 916 C C . ASN A 1 117 ? 22.784 5.876 -7.204 1.00 77.12 117 ASN A C 1
ATOM 918 O O . ASN A 1 117 ? 22.494 6.057 -6.017 1.00 77.12 117 ASN A O 1
ATOM 922 N N . LYS A 1 118 ? 22.878 4.664 -7.757 1.00 77.31 118 LYS A N 1
ATOM 923 C CA . LYS A 1 118 ? 22.681 3.394 -7.040 1.00 77.31 118 LYS A CA 1
ATOM 924 C C . LYS A 1 118 ? 23.890 3.048 -6.166 1.00 77.31 118 LYS A C 1
ATOM 926 O O . LYS A 1 118 ? 25.029 3.351 -6.518 1.00 77.31 118 LYS A O 1
ATOM 931 N N . SER A 1 119 ? 23.644 2.406 -5.026 1.00 67.06 119 SER A N 1
ATOM 932 C CA . SER A 1 119 ? 24.663 2.094 -4.013 1.00 67.06 119 SER A CA 1
ATOM 933 C C . SER A 1 119 ? 25.659 1.009 -4.421 1.00 67.06 119 SER A C 1
ATOM 935 O O . SER A 1 119 ? 26.781 0.993 -3.915 1.00 67.06 119 SER A O 1
ATOM 937 N N . SER A 1 120 ? 25.281 0.133 -5.353 1.00 60.12 120 SER A N 1
ATOM 938 C CA . SER A 1 120 ? 26.153 -0.905 -5.897 1.00 60.12 120 SER A CA 1
ATOM 939 C C . SER A 1 120 ? 26.299 -0.728 -7.410 1.00 60.12 120 SER A C 1
ATOM 941 O O . SER A 1 120 ? 25.347 -0.984 -8.140 1.00 60.12 120 SER A O 1
ATOM 943 N N . PRO A 1 121 ? 27.475 -0.324 -7.917 1.00 53.31 121 PRO A N 1
ATOM 944 C CA . PRO A 1 121 ? 27.727 -0.274 -9.358 1.00 53.31 121 PRO A CA 1
ATOM 945 C C . PRO A 1 121 ? 27.867 -1.673 -9.986 1.00 53.31 121 PRO A C 1
ATOM 947 O O . PRO A 1 121 ? 27.845 -1.796 -11.207 1.00 53.31 121 PRO A O 1
ATOM 950 N N . SER A 1 122 ? 28.024 -2.718 -9.164 1.00 49.72 122 SER A N 1
ATOM 951 C CA . SER A 1 122 ? 28.254 -4.104 -9.600 1.00 49.72 122 SER A CA 1
ATOM 952 C C . SER A 1 122 ? 26.982 -4.952 -9.649 1.00 49.72 122 SER A C 1
ATOM 954 O O . SER A 1 122 ? 26.998 -6.028 -10.239 1.00 49.72 122 SER A O 1
ATOM 956 N N . VAL A 1 123 ? 25.899 -4.495 -9.013 1.00 52.72 123 VAL A N 1
ATOM 957 C CA . VAL A 1 123 ? 24.578 -5.125 -9.076 1.00 52.72 123 VAL A CA 1
ATOM 958 C C . VAL A 1 123 ? 23.708 -4.192 -9.896 1.00 52.72 123 VAL A C 1
ATOM 960 O O . VAL A 1 123 ? 23.427 -3.070 -9.482 1.00 52.72 123 VAL A O 1
ATOM 963 N N . LEU A 1 124 ? 23.318 -4.640 -11.083 1.00 60.22 124 LEU A N 1
ATOM 964 C CA . LEU A 1 124 ? 22.368 -3.930 -11.925 1.00 60.22 124 LEU A CA 1
ATOM 965 C C . LEU A 1 124 ? 20.963 -4.120 -11.341 1.00 60.22 124 LEU A C 1
ATOM 967 O O . LEU A 1 124 ? 20.126 -4.738 -11.970 1.00 60.22 124 LEU A O 1
ATOM 971 N N . THR A 1 125 ? 20.708 -3.649 -10.120 1.00 66.06 125 THR A N 1
ATOM 972 C CA . THR A 1 125 ? 19.353 -3.657 -9.562 1.00 66.06 125 THR A CA 1
ATOM 973 C C . THR A 1 125 ? 18.549 -2.587 -10.295 1.00 66.06 125 THR A C 1
ATOM 975 O O . THR A 1 125 ? 18.849 -1.388 -10.214 1.00 66.06 125 THR A O 1
ATOM 978 N N . TYR A 1 126 ? 17.582 -3.000 -11.103 1.00 80.88 126 TYR A N 1
ATOM 979 C CA . TYR A 1 126 ? 16.697 -2.147 -11.885 1.00 80.88 126 TYR A CA 1
ATOM 980 C C . TYR A 1 126 ? 15.440 -1.740 -11.122 1.00 80.88 126 TYR A C 1
ATOM 982 O O . TYR A 1 126 ? 14.844 -0.723 -11.486 1.00 80.88 126 TYR A O 1
ATOM 990 N N . VAL A 1 127 ? 15.078 -2.450 -10.051 1.00 90.81 127 VAL A N 1
ATOM 991 C CA . VAL A 1 127 ? 13.862 -2.194 -9.271 1.00 90.81 127 VAL A CA 1
ATOM 992 C C . VAL A 1 127 ? 14.133 -2.014 -7.774 1.00 90.81 127 VAL A C 1
ATOM 994 O O . VAL A 1 127 ? 15.130 -2.488 -7.229 1.00 90.81 127 VAL A O 1
ATOM 997 N N . LEU A 1 128 ? 13.248 -1.281 -7.096 1.00 92.50 128 LEU A N 1
ATOM 998 C CA . LEU A 1 128 ? 13.238 -1.193 -5.635 1.00 92.50 128 LEU A CA 1
ATOM 999 C C . LEU A 1 128 ? 12.924 -2.563 -5.034 1.00 92.50 128 LEU A C 1
ATOM 1001 O O . LEU A 1 128 ? 12.116 -3.307 -5.583 1.00 92.50 128 LEU A O 1
ATOM 1005 N N . SER A 1 129 ? 13.520 -2.863 -3.879 1.00 93.38 129 SER A N 1
ATOM 1006 C CA . SER A 1 129 ? 13.254 -4.123 -3.193 1.00 93.38 129 SER A CA 1
ATOM 1007 C C . SER A 1 129 ? 11.805 -4.220 -2.715 1.00 93.38 129 SER A C 1
ATOM 1009 O O . SER A 1 129 ? 11.212 -3.223 -2.290 1.00 93.38 129 SER A O 1
ATOM 1011 N N . GLU A 1 130 ? 11.256 -5.438 -2.692 1.00 94.81 130 GLU A N 1
ATOM 1012 C CA . GLU A 1 130 ? 9.879 -5.704 -2.242 1.00 94.81 130 GLU A CA 1
ATOM 1013 C C . GLU A 1 130 ? 9.582 -5.057 -0.873 1.00 94.81 130 GLU A C 1
ATOM 1015 O O . GLU A 1 130 ? 8.542 -4.432 -0.666 1.00 94.81 130 GLU A O 1
ATOM 1020 N N . SER A 1 131 ? 10.528 -5.148 0.068 1.00 94.88 131 SER A N 1
ATOM 1021 C CA . SER A 1 131 ? 10.396 -4.601 1.424 1.00 94.88 131 SER A CA 1
ATOM 1022 C C . SER A 1 131 ? 10.252 -3.074 1.460 1.00 94.88 131 SER A C 1
ATOM 1024 O O . SER A 1 131 ? 9.486 -2.534 2.266 1.00 94.88 131 SER A O 1
ATOM 1026 N N . VAL A 1 132 ? 10.953 -2.370 0.570 1.00 95.44 132 VAL A N 1
ATOM 1027 C CA . VAL A 1 132 ? 10.859 -0.914 0.425 1.00 95.44 132 VAL A CA 1
ATOM 1028 C C . VAL A 1 132 ? 9.522 -0.546 -0.200 1.00 95.44 132 VAL A C 1
ATOM 1030 O O . VAL A 1 132 ? 8.819 0.314 0.331 1.00 95.44 132 VAL A O 1
ATOM 1033 N N . VAL A 1 133 ? 9.122 -1.246 -1.264 1.00 96.81 133 VAL A N 1
ATOM 1034 C CA . VAL A 1 133 ? 7.840 -1.014 -1.944 1.00 96.81 133 VAL A CA 1
ATOM 1035 C C . VAL A 1 133 ? 6.667 -1.237 -0.983 1.00 96.81 133 VAL A C 1
ATOM 1037 O O . VAL A 1 133 ? 5.787 -0.382 -0.889 1.00 96.81 133 VAL A O 1
ATOM 1040 N N . LYS A 1 134 ? 6.685 -2.305 -0.173 1.00 97.12 134 LYS A N 1
ATOM 1041 C CA . LYS A 1 134 ? 5.690 -2.533 0.893 1.00 97.12 134 LYS A CA 1
ATOM 1042 C C . LYS A 1 134 ? 5.606 -1.363 1.871 1.00 97.12 134 LYS A C 1
ATOM 1044 O O . LYS A 1 134 ? 4.510 -0.931 2.218 1.00 97.12 134 LYS A O 1
ATOM 1049 N N . THR A 1 135 ? 6.750 -0.826 2.291 1.00 96.50 135 THR A N 1
ATOM 1050 C CA . THR A 1 135 ? 6.799 0.317 3.215 1.00 96.50 135 THR A CA 1
ATOM 1051 C C . THR A 1 135 ? 6.193 1.576 2.590 1.00 96.50 135 THR A C 1
ATOM 1053 O O . THR A 1 135 ? 5.421 2.271 3.248 1.00 96.50 135 THR A O 1
ATOM 1056 N N . ILE A 1 136 ? 6.474 1.837 1.312 1.00 96.69 136 ILE A N 1
ATOM 1057 C CA . ILE A 1 136 ? 5.899 2.964 0.563 1.00 96.69 136 ILE A CA 1
ATOM 1058 C C . ILE A 1 136 ? 4.375 2.822 0.450 1.00 96.69 136 ILE A C 1
ATOM 1060 O O . ILE A 1 136 ? 3.646 3.773 0.723 1.00 96.69 136 ILE A O 1
ATOM 1064 N N . ILE A 1 137 ? 3.864 1.630 0.122 1.00 96.25 137 ILE A N 1
ATOM 1065 C CA . ILE A 1 137 ? 2.412 1.383 0.051 1.00 96.25 137 ILE A CA 1
ATOM 1066 C C . ILE A 1 137 ? 1.762 1.568 1.423 1.00 96.25 137 ILE A C 1
ATOM 1068 O O . ILE A 1 137 ? 0.660 2.105 1.521 1.00 96.25 137 ILE A O 1
ATOM 1072 N N . LEU A 1 138 ? 2.431 1.147 2.498 1.00 94.62 138 LEU A N 1
ATOM 1073 C CA . LEU A 1 138 ? 1.940 1.376 3.853 1.00 94.62 138 LEU A CA 1
ATOM 1074 C C . LEU A 1 138 ? 1.824 2.865 4.172 1.00 94.62 138 LEU A C 1
ATOM 1076 O O . LEU A 1 138 ? 0.810 3.276 4.736 1.00 94.62 138 LEU A O 1
ATOM 1080 N N . GLN A 1 139 ? 2.806 3.674 3.774 1.00 93.94 139 GLN A N 1
ATOM 1081 C CA . GLN A 1 139 ? 2.737 5.128 3.923 1.00 93.94 139 GLN A CA 1
ATOM 1082 C C . GLN A 1 139 ? 1.591 5.723 3.105 1.00 93.94 139 GLN A C 1
ATOM 1084 O O . GLN A 1 139 ? 0.757 6.435 3.671 1.00 93.94 139 GLN A O 1
ATOM 1089 N N . LEU A 1 140 ? 1.466 5.330 1.833 1.00 93.94 140 LEU A N 1
ATOM 1090 C CA . LEU A 1 140 ? 0.349 5.730 0.979 1.00 93.94 140 LEU A CA 1
ATOM 1091 C C . LEU A 1 140 ? -0.994 5.400 1.639 1.00 93.94 140 LEU A C 1
ATOM 1093 O O . LEU A 1 140 ? -1.876 6.245 1.709 1.00 93.94 140 LEU A O 1
ATOM 1097 N N . ARG A 1 141 ? -1.140 4.192 2.193 1.00 91.00 141 ARG A N 1
ATOM 1098 C CA . ARG A 1 141 ? -2.366 3.744 2.865 1.00 91.00 141 ARG A CA 1
ATOM 1099 C C . ARG A 1 141 ? -2.696 4.565 4.112 1.00 91.00 141 ARG A C 1
ATOM 1101 O O . ARG A 1 141 ? -3.871 4.722 4.437 1.00 91.00 141 ARG A O 1
ATOM 1108 N N . THR A 1 142 ? -1.687 5.050 4.833 1.00 87.81 142 THR A N 1
ATOM 1109 C CA . THR A 1 142 ? -1.895 5.919 6.002 1.00 87.81 142 THR A CA 1
ATOM 1110 C C . THR A 1 142 ? -2.270 7.353 5.634 1.00 87.81 142 THR A C 1
ATOM 1112 O O . THR A 1 142 ? -2.838 8.057 6.469 1.00 87.81 142 THR A O 1
ATOM 1115 N N . ASN A 1 143 ? -2.004 7.780 4.399 1.00 85.81 143 ASN A N 1
ATOM 1116 C CA . ASN A 1 143 ? -2.385 9.091 3.898 1.00 85.81 143 ASN A CA 1
ATOM 1117 C C . ASN A 1 143 ? -3.899 9.132 3.631 1.00 85.81 143 ASN A C 1
ATOM 1119 O O . ASN A 1 143 ? -4.393 8.499 2.710 1.00 85.81 143 ASN A O 1
ATOM 1123 N N . THR A 1 144 ? -4.680 9.871 4.416 1.00 73.75 144 THR A N 1
ATOM 1124 C CA . THR A 1 144 ? -6.154 9.859 4.301 1.00 73.75 144 THR A CA 1
ATOM 1125 C C . THR A 1 144 ? -6.687 10.302 2.937 1.00 73.75 144 THR A C 1
ATOM 1127 O O . THR A 1 144 ? -7.834 10.000 2.605 1.00 73.75 144 THR A O 1
ATOM 1130 N N . ASP A 1 145 ? -5.855 10.968 2.137 1.00 83.56 145 ASP A N 1
ATOM 1131 C CA . ASP A 1 145 ? -6.247 11.605 0.884 1.00 83.56 145 ASP A CA 1
ATOM 1132 C C . ASP A 1 145 ? -5.967 10.728 -0.348 1.00 83.56 145 ASP A C 1
ATOM 1134 O O . ASP A 1 145 ? -6.338 11.096 -1.465 1.00 83.56 145 ASP A O 1
ATOM 1138 N N . TYR A 1 146 ? -5.355 9.543 -0.192 1.00 86.81 146 TYR A N 1
ATOM 1139 C CA . TYR A 1 146 ? -5.071 8.687 -1.353 1.00 86.81 146 TYR A CA 1
ATOM 1140 C C . TYR A 1 146 ? -6.362 8.198 -2.028 1.00 86.81 146 TYR A C 1
ATOM 1142 O O . TYR A 1 146 ? -6.437 8.121 -3.251 1.00 86.81 146 TYR A O 1
ATOM 1150 N N . ILE A 1 147 ? -7.403 7.917 -1.240 1.00 84.69 147 ILE A N 1
ATOM 1151 C CA . ILE A 1 147 ? -8.692 7.399 -1.725 1.00 84.69 147 ILE A CA 1
ATOM 1152 C C . ILE A 1 147 ? -9.423 8.446 -2.568 1.00 84.69 147 ILE A C 1
ATOM 1154 O O . ILE A 1 147 ? -9.899 8.159 -3.669 1.00 84.69 147 ILE A O 1
ATOM 1158 N N . SER A 1 148 ? -9.468 9.687 -2.078 1.00 85.19 148 SER A N 1
ATOM 1159 C CA . SER A 1 148 ? -10.073 10.800 -2.810 1.00 85.19 148 SER A CA 1
ATOM 1160 C C . SER A 1 148 ? -9.271 11.127 -4.071 1.00 85.19 148 SER A C 1
ATOM 1162 O O . SER A 1 148 ? -9.857 11.417 -5.113 1.00 85.19 148 SER A O 1
ATOM 1164 N N . SER A 1 149 ? -7.945 10.989 -4.008 1.00 88.00 149 SER A N 1
ATOM 1165 C CA . SER A 1 149 ? -7.034 11.200 -5.137 1.00 88.00 149 SER A CA 1
ATOM 1166 C C . SER A 1 149 ? -7.146 10.114 -6.215 1.00 88.00 149 SER A C 1
ATOM 1168 O O . SER A 1 149 ? -7.054 10.417 -7.405 1.00 88.00 149 SER A O 1
ATOM 1170 N N . LEU A 1 150 ? -7.417 8.860 -5.834 1.00 88.56 150 LEU A N 1
ATOM 1171 C CA . LEU A 1 150 ? -7.766 7.780 -6.769 1.00 88.56 150 LEU A CA 1
ATOM 1172 C C . LEU A 1 150 ? -9.120 8.031 -7.452 1.00 88.56 150 LEU A C 1
ATOM 1174 O O . LEU A 1 150 ? -9.329 7.621 -8.596 1.00 88.56 150 LEU A O 1
ATOM 1178 N N . GLY A 1 151 ? -10.013 8.776 -6.797 1.00 86.31 151 GLY A N 1
ATOM 1179 C CA . GLY A 1 151 ? -11.354 9.080 -7.293 1.00 86.31 151 GLY A CA 1
ATOM 1180 C C . GLY A 1 151 ? -12.315 7.915 -7.096 1.00 86.31 151 GLY A C 1
ATOM 1181 O O . GLY A 1 151 ? -13.134 7.639 -7.970 1.00 86.31 151 GLY A O 1
ATOM 1182 N N . CYS A 1 152 ? -12.174 7.199 -5.981 1.00 84.12 152 CYS A N 1
ATOM 1183 C CA . CYS A 1 152 ? -12.967 6.020 -5.704 1.00 84.12 152 CYS A CA 1
ATOM 1184 C C . CYS A 1 152 ? -13.450 6.039 -4.245 1.00 84.12 152 CYS A C 1
ATOM 1186 O O . CYS A 1 152 ? -12.663 6.036 -3.310 1.00 84.12 152 CYS A O 1
ATOM 1188 N N . ASP A 1 153 ? -14.763 6.105 -4.020 1.00 80.19 153 ASP A N 1
ATOM 1189 C CA . ASP A 1 153 ? -15.293 6.486 -2.698 1.00 80.19 153 ASP A CA 1
ATOM 1190 C C . ASP A 1 153 ? -15.203 5.380 -1.631 1.00 80.19 153 ASP A C 1
ATOM 1192 O O . ASP A 1 153 ? -15.440 5.636 -0.448 1.00 80.19 153 ASP A O 1
ATOM 1196 N N . LYS A 1 154 ? -14.943 4.127 -2.032 1.00 83.06 154 LYS A N 1
ATOM 1197 C CA . LYS A 1 154 ? -15.018 2.948 -1.145 1.00 83.06 154 LYS A CA 1
ATOM 1198 C C . LYS A 1 154 ? -13.988 1.859 -1.441 1.00 83.06 154 LYS A C 1
ATOM 1200 O O . LYS A 1 154 ? -14.170 0.735 -0.967 1.00 83.06 154 LYS A O 1
ATOM 1205 N N . CYS A 1 155 ? -12.933 2.171 -2.190 1.00 87.81 155 CYS A N 1
ATOM 1206 C CA . CYS A 1 155 ? -11.845 1.225 -2.406 1.00 87.81 155 CYS A CA 1
ATOM 1207 C C . CYS A 1 155 ? -10.744 1.445 -1.391 1.00 87.81 155 CYS A C 1
ATOM 1209 O O . CYS A 1 155 ? -10.312 2.568 -1.137 1.00 87.81 155 CYS A O 1
ATOM 1211 N N . TYR A 1 156 ? -10.280 0.341 -0.828 1.00 91.94 156 TYR A N 1
ATOM 1212 C CA . TYR A 1 156 ? -9.238 0.345 0.182 1.00 91.94 156 TYR A CA 1
ATOM 1213 C C . TYR A 1 156 ? -8.231 -0.734 -0.150 1.00 91.94 156 TYR A C 1
ATOM 1215 O O . TYR A 1 156 ? -8.619 -1.844 -0.505 1.00 91.94 156 TYR A O 1
ATOM 1223 N N . ILE A 1 157 ? -6.950 -0.436 0.031 1.00 94.56 157 ILE A N 1
ATOM 1224 C CA . ILE A 1 157 ? -5.917 -1.468 -0.011 1.00 94.56 157 ILE A CA 1
ATOM 1225 C C . ILE A 1 157 ? -6.038 -2.295 1.278 1.00 94.56 157 ILE A C 1
ATOM 1227 O O . ILE A 1 157 ? -5.816 -1.775 2.380 1.00 94.56 157 ILE A O 1
ATOM 1231 N N . THR A 1 158 ? -6.441 -3.560 1.153 1.00 94.88 158 THR A N 1
ATOM 1232 C CA . THR A 1 158 ? -6.671 -4.479 2.283 1.00 94.88 158 THR A CA 1
ATOM 1233 C C . THR A 1 158 ? -5.570 -5.512 2.453 1.00 94.88 158 THR A C 1
ATOM 1235 O O . THR A 1 158 ? -5.331 -5.926 3.588 1.00 94.88 158 THR A O 1
ATOM 1238 N N . TYR A 1 159 ? -4.885 -5.881 1.370 1.00 96.06 159 TYR A N 1
ATOM 1239 C CA . TYR A 1 159 ? -3.718 -6.761 1.396 1.00 96.06 159 TYR A CA 1
ATOM 1240 C C . TYR A 1 159 ? -2.528 -6.101 0.711 1.00 96.06 159 TYR A C 1
ATOM 1242 O O . TYR A 1 159 ? -2.698 -5.416 -0.300 1.00 96.06 159 TYR A O 1
ATOM 1250 N N . ILE A 1 160 ? -1.339 -6.326 1.270 1.00 96.56 160 ILE A N 1
ATOM 1251 C CA . ILE A 1 160 ? -0.051 -5.990 0.658 1.00 96.56 160 ILE A CA 1
ATOM 1252 C C . ILE A 1 160 ? 0.835 -7.233 0.790 1.00 96.56 160 ILE A C 1
ATOM 1254 O O . ILE A 1 160 ? 1.234 -7.610 1.892 1.00 96.56 160 ILE A O 1
ATOM 1258 N N . GLY A 1 161 ? 1.105 -7.904 -0.325 1.00 94.31 161 GLY A N 1
ATOM 1259 C CA . GLY A 1 161 ? 1.612 -9.271 -0.334 1.00 94.31 161 GLY A CA 1
ATOM 1260 C C . GLY A 1 161 ? 0.693 -10.192 0.473 1.00 94.31 161 GLY A C 1
ATOM 1261 O O . GLY A 1 161 ? -0.522 -10.197 0.298 1.00 94.31 161 GLY A O 1
ATOM 1262 N N . SER A 1 162 ? 1.270 -10.934 1.417 1.00 92.31 162 SER A N 1
ATOM 1263 C CA . SER A 1 162 ? 0.535 -11.832 2.314 1.00 92.31 162 SER A CA 1
ATOM 1264 C C . SER A 1 162 ? -0.131 -11.143 3.511 1.00 92.31 162 SER A C 1
ATOM 1266 O O . SER A 1 162 ? -0.880 -11.791 4.245 1.00 92.31 162 SER A O 1
ATOM 1268 N N . ASP A 1 163 ? 0.155 -9.863 3.753 1.00 95.75 163 ASP A N 1
ATOM 1269 C CA . ASP A 1 163 ? -0.226 -9.187 4.990 1.00 95.75 163 ASP A CA 1
ATOM 1270 C C . ASP A 1 163 ? -1.604 -8.526 4.863 1.00 95.75 163 ASP A C 1
ATOM 1272 O O . ASP A 1 163 ? -1.841 -7.697 3.981 1.00 95.75 163 ASP A O 1
ATOM 1276 N N . PHE A 1 164 ? -2.521 -8.884 5.768 1.00 94.62 164 PHE A N 1
ATOM 1277 C CA . PHE A 1 164 ? -3.861 -8.303 5.839 1.00 94.62 164 PHE A CA 1
ATOM 1278 C C . PHE A 1 164 ? -3.894 -7.096 6.774 1.00 94.62 164 PHE A C 1
ATOM 1280 O O . PHE A 1 164 ? -3.576 -7.201 7.959 1.00 94.62 164 PHE A O 1
ATOM 1287 N N . TYR A 1 165 ? -4.380 -5.966 6.268 1.00 90.81 165 TYR A N 1
ATOM 1288 C CA . TYR A 1 165 ? -4.468 -4.725 7.033 1.00 90.81 165 TYR A CA 1
ATOM 1289 C C . TYR A 1 165 ? -5.899 -4.252 7.313 1.00 90.81 165 TYR A C 1
ATOM 1291 O O . TYR A 1 165 ? -6.090 -3.274 8.045 1.00 90.81 165 TYR A O 1
ATOM 1299 N N . GLY A 1 166 ? -6.906 -4.919 6.748 1.00 88.44 166 GLY A N 1
ATOM 1300 C CA . GLY A 1 166 ? -8.312 -4.553 6.906 1.00 88.44 166 GLY A CA 1
ATOM 1301 C C . GLY A 1 166 ? -8.698 -3.231 6.240 1.00 88.44 166 GLY A C 1
ATOM 1302 O O . GLY A 1 166 ? -7.900 -2.562 5.582 1.00 88.44 166 GLY A O 1
ATOM 1303 N N . ILE A 1 167 ? -9.963 -2.859 6.405 1.00 85.25 167 ILE A N 1
ATOM 1304 C CA . ILE A 1 167 ? -10.494 -1.576 5.941 1.00 85.25 167 ILE A CA 1
ATOM 1305 C C . ILE A 1 167 ? -10.202 -0.555 7.047 1.00 85.25 167 ILE A C 1
ATOM 1307 O O . ILE A 1 167 ? -10.556 -0.825 8.199 1.00 85.25 167 ILE A O 1
ATOM 1311 N N . PRO A 1 168 ? -9.540 0.581 6.757 1.00 75.25 168 PRO A N 1
ATOM 1312 C CA . PRO A 1 168 ? -9.319 1.600 7.772 1.00 75.25 168 PRO A CA 1
ATOM 1313 C C . PRO A 1 168 ? -10.677 2.046 8.338 1.00 75.25 168 PRO A C 1
ATOM 1315 O O . PRO A 1 168 ? -11.601 2.300 7.559 1.00 75.25 168 PRO A O 1
ATOM 1318 N N . PRO A 1 169 ? -10.833 2.120 9.674 1.00 68.38 169 PRO A N 1
ATOM 1319 C CA . PRO A 1 169 ? -12.088 2.545 10.277 1.00 68.38 169 PRO A CA 1
ATOM 1320 C C . PRO A 1 169 ? -12.410 3.948 9.780 1.00 68.38 169 PRO A C 1
ATOM 1322 O O . PRO A 1 169 ? -11.537 4.824 9.768 1.00 68.38 169 PRO A O 1
ATOM 1325 N N . SER A 1 170 ? -13.650 4.175 9.352 1.00 68.31 170 SER A N 1
ATOM 1326 C CA . SER A 1 170 ? -14.007 5.497 8.857 1.00 68.31 170 SER A CA 1
ATOM 1327 C C . SER A 1 170 ? -13.824 6.520 9.985 1.00 68.31 170 SER A C 1
ATOM 1329 O O . SER A 1 170 ? -14.186 6.278 11.141 1.00 68.31 170 SER A O 1
ATOM 1331 N N . ALA A 1 171 ? -13.247 7.685 9.674 1.00 66.00 171 ALA A N 1
ATOM 1332 C CA . ALA A 1 171 ? -13.040 8.738 10.672 1.00 66.00 171 ALA A CA 1
ATOM 1333 C C . ALA A 1 171 ? -14.360 9.135 11.366 1.00 66.00 171 ALA A C 1
ATOM 1335 O O . ALA A 1 171 ? -14.365 9.518 12.536 1.00 66.00 171 ALA A O 1
ATOM 1336 N N . LEU A 1 172 ? -15.488 8.985 10.662 1.00 66.19 172 LEU A N 1
ATOM 1337 C CA . LEU A 1 172 ? -16.834 9.166 11.197 1.00 66.19 172 LEU A CA 1
ATOM 1338 C C . LEU A 1 172 ? -17.218 8.096 12.226 1.00 66.19 172 LEU A C 1
ATOM 1340 O O . LEU A 1 172 ? -17.725 8.453 13.288 1.00 66.19 172 LEU A O 1
ATOM 1344 N N . GLU A 1 173 ? -16.956 6.814 11.968 1.00 67.88 173 GLU A N 1
ATOM 1345 C CA . GLU A 1 173 ? -17.227 5.746 12.939 1.00 67.88 173 GLU A CA 1
ATOM 1346 C C . GLU A 1 173 ? -16.387 5.920 14.199 1.00 67.88 173 GLU A C 1
ATOM 1348 O O . GLU A 1 173 ? -16.938 5.893 15.296 1.00 67.88 173 GLU A O 1
ATOM 1353 N N . ASN A 1 174 ? -15.089 6.210 14.075 1.00 71.94 174 ASN A N 1
ATOM 1354 C CA . ASN A 1 174 ? -14.248 6.483 15.244 1.00 71.94 174 ASN A CA 1
ATOM 1355 C C . ASN A 1 174 ? -14.743 7.705 16.031 1.00 71.94 174 ASN A C 1
ATOM 1357 O O . ASN A 1 174 ? -14.790 7.675 17.262 1.00 71.94 174 ASN A O 1
ATOM 1361 N N . LYS A 1 175 ? -15.189 8.758 15.334 1.00 77.50 175 LYS A N 1
ATOM 1362 C CA . LYS A 1 175 ? -15.765 9.954 15.962 1.00 77.50 175 LYS A CA 1
ATOM 1363 C C . LYS A 1 175 ? -17.050 9.660 16.745 1.00 77.50 175 LYS A C 1
ATOM 1365 O O . LYS A 1 175 ? -17.346 10.396 17.681 1.00 77.50 175 LYS A O 1
ATOM 1370 N N . ILE A 1 176 ? -17.794 8.608 16.399 1.00 84.25 176 ILE A N 1
ATOM 1371 C CA . ILE A 1 176 ? -19.043 8.214 17.073 1.00 84.25 176 ILE A CA 1
ATOM 1372 C C . ILE A 1 176 ? -18.795 7.154 18.157 1.00 84.25 176 ILE A C 1
ATOM 1374 O O . ILE A 1 176 ? -19.337 7.256 19.258 1.00 84.25 176 ILE A O 1
ATOM 1378 N N . ILE A 1 177 ? -17.964 6.150 17.879 1.00 85.38 177 ILE A N 1
ATOM 1379 C CA . ILE A 1 177 ? -17.722 5.007 18.770 1.00 85.38 177 ILE A CA 1
ATOM 1380 C C . ILE A 1 177 ? -16.985 5.444 20.037 1.00 85.38 177 ILE A C 1
ATOM 1382 O O . ILE A 1 177 ? -17.354 5.021 21.133 1.00 85.38 177 ILE A O 1
ATOM 1386 N N . ILE A 1 178 ? -15.983 6.320 19.914 1.00 86.75 178 ILE A N 1
ATOM 1387 C CA . ILE A 1 178 ? -15.192 6.791 21.058 1.00 86.75 178 ILE A CA 1
ATOM 1388 C C . ILE A 1 178 ? -16.076 7.477 22.118 1.00 86.75 178 ILE A C 1
ATOM 1390 O O . ILE A 1 178 ? -16.071 7.017 23.263 1.00 86.75 178 ILE A O 1
ATOM 1394 N N . PRO A 1 179 ? -16.874 8.522 21.807 1.00 91.19 179 PRO A N 1
ATOM 1395 C CA . PRO A 1 179 ? -17.709 9.165 22.822 1.00 91.19 179 PRO A CA 1
ATOM 1396 C C . PRO A 1 179 ? -18.787 8.230 23.382 1.00 91.19 179 PRO A C 1
ATOM 1398 O O . PRO A 1 179 ? -19.097 8.313 24.571 1.00 91.19 179 PRO A O 1
ATOM 1401 N N . LEU A 1 180 ? -19.320 7.307 22.573 1.00 91.94 180 LEU A N 1
ATOM 1402 C CA . LEU A 1 180 ? -20.280 6.308 23.044 1.00 91.94 180 LEU A CA 1
ATOM 1403 C C . LEU A 1 180 ? -19.654 5.375 24.093 1.00 91.94 180 LEU A C 1
ATOM 1405 O O . LEU A 1 180 ? -20.257 5.141 25.140 1.00 91.94 180 LEU A O 1
ATOM 1409 N N . ALA A 1 181 ? -18.431 4.893 23.857 1.00 92.62 181 ALA A N 1
ATOM 1410 C CA . ALA A 1 181 ? -17.706 4.052 24.807 1.00 92.62 181 ALA A CA 1
ATOM 1411 C C . ALA A 1 181 ? -17.435 4.785 26.133 1.00 92.62 181 ALA A C 1
ATOM 1413 O O . ALA A 1 181 ? -17.652 4.221 27.208 1.00 92.62 181 ALA A O 1
ATOM 1414 N N . PHE A 1 182 ? -17.043 6.063 26.073 1.00 95.75 182 PHE A N 1
ATOM 1415 C CA . PHE A 1 182 ? -16.879 6.899 27.268 1.00 95.75 182 PHE A CA 1
ATOM 1416 C C . PHE A 1 182 ? -18.188 7.079 28.043 1.00 95.75 182 PHE A C 1
ATOM 1418 O O . PHE A 1 182 ? -18.191 7.010 29.272 1.00 95.75 182 PHE A O 1
ATOM 1425 N N . LEU A 1 183 ? -19.308 7.275 27.345 1.00 96.19 183 LEU A N 1
ATOM 1426 C CA . LEU A 1 183 ? -20.616 7.440 27.973 1.00 96.19 183 LEU A CA 1
ATOM 1427 C C . LEU A 1 183 ? -21.060 6.163 28.701 1.00 96.19 183 LEU A C 1
ATOM 1429 O O . LEU A 1 183 ? -21.514 6.234 29.843 1.00 96.19 183 LEU A O 1
ATOM 1433 N N . VAL A 1 184 ? -20.865 4.991 28.089 1.00 96.62 184 VAL A N 1
ATOM 1434 C CA . VAL A 1 184 ? -21.149 3.696 28.729 1.00 96.62 184 VAL A CA 1
ATOM 1435 C C . VAL A 1 184 ? -20.267 3.488 29.964 1.00 96.62 184 VAL A C 1
ATOM 1437 O O . VAL A 1 184 ? -20.774 3.096 31.016 1.00 96.62 184 VAL A O 1
ATOM 1440 N N . LEU A 1 185 ? -18.972 3.812 29.882 1.00 96.69 185 LEU A N 1
ATOM 1441 C CA . LEU A 1 185 ? -18.052 3.726 31.020 1.00 96.69 185 LEU A CA 1
ATOM 1442 C C . LEU A 1 185 ? -18.505 4.620 32.187 1.00 96.69 185 LEU A C 1
ATOM 1444 O O . LEU A 1 185 ? -18.528 4.174 33.335 1.00 96.69 185 LEU A O 1
ATOM 1448 N N . LEU A 1 186 ? -18.919 5.859 31.903 1.00 96.69 186 LEU A N 1
ATOM 1449 C CA . LEU A 1 186 ? -19.438 6.777 32.920 1.00 96.69 186 LEU A CA 1
ATOM 1450 C C . LEU A 1 186 ? -20.691 6.226 33.604 1.00 96.69 186 LEU A C 1
ATOM 1452 O O . LEU A 1 186 ? -20.793 6.301 34.828 1.00 96.69 186 LEU A O 1
ATOM 1456 N N . ILE A 1 187 ? -21.615 5.622 32.851 1.00 97.00 187 ILE A N 1
ATOM 1457 C CA . ILE A 1 187 ? -22.813 4.987 33.420 1.00 97.00 187 ILE A CA 1
ATOM 1458 C C . ILE A 1 187 ? -22.422 3.855 34.377 1.00 97.00 187 ILE A C 1
ATOM 1460 O O . ILE A 1 187 ? -22.939 3.792 35.492 1.00 97.00 187 ILE A O 1
ATOM 1464 N N . VAL A 1 188 ? -21.477 2.993 33.989 1.00 97.44 188 VAL A N 1
ATOM 1465 C CA . VAL A 1 188 ? -21.002 1.892 34.843 1.00 97.44 188 VAL A CA 1
ATOM 1466 C C . VAL A 1 188 ? -20.366 2.423 36.131 1.00 97.44 188 VAL A C 1
ATOM 1468 O O . VAL A 1 188 ? -20.657 1.907 37.211 1.00 97.44 188 VAL A O 1
ATOM 1471 N N . ILE A 1 189 ? -19.564 3.490 36.050 1.00 97.12 189 ILE A N 1
ATOM 1472 C CA . ILE A 1 189 ? -18.963 4.144 37.223 1.00 97.12 189 ILE A CA 1
ATOM 1473 C C . ILE A 1 189 ? -20.049 4.705 38.149 1.00 97.12 189 ILE A C 1
ATOM 1475 O O . ILE A 1 189 ? -19.996 4.486 39.360 1.00 97.12 189 ILE A O 1
ATOM 1479 N N . ILE A 1 190 ? -21.060 5.386 37.603 1.00 97.00 190 ILE A N 1
ATOM 1480 C CA . ILE A 1 190 ? -22.173 5.939 38.388 1.00 97.00 190 ILE A CA 1
ATOM 1481 C C . ILE A 1 190 ? -22.947 4.820 39.092 1.00 97.00 190 ILE A C 1
ATOM 1483 O O . ILE A 1 190 ? -23.251 4.948 40.280 1.00 97.00 190 ILE A O 1
ATOM 1487 N N . ILE A 1 191 ? -23.235 3.714 38.401 1.00 97.44 191 ILE A N 1
ATOM 1488 C CA . ILE A 1 191 ? -23.913 2.551 38.989 1.00 97.44 191 ILE A CA 1
ATOM 1489 C C . ILE A 1 191 ? -23.064 1.960 40.119 1.00 97.44 191 ILE A C 1
ATOM 1491 O O . ILE A 1 191 ? -23.581 1.743 41.214 1.00 97.44 191 ILE A O 1
ATOM 1495 N N . ALA A 1 192 ? -21.762 1.763 39.901 1.00 97.38 192 ALA A N 1
ATOM 1496 C CA . ALA A 1 192 ? -20.856 1.228 40.913 1.00 97.38 192 ALA A CA 1
ATOM 1497 C C . ALA A 1 192 ? -20.794 2.121 42.163 1.00 97.38 192 ALA A C 1
ATOM 1499 O O . ALA A 1 192 ? -20.922 1.628 43.288 1.00 97.38 192 ALA A O 1
ATOM 1500 N N . ILE A 1 193 ? -20.675 3.442 41.987 1.00 97.31 193 ILE A N 1
ATOM 1501 C CA . ILE A 1 193 ? -20.704 4.406 43.097 1.00 97.31 193 ILE A CA 1
ATOM 1502 C C . ILE A 1 193 ? -22.054 4.343 43.819 1.00 97.31 193 ILE A C 1
ATOM 1504 O O . ILE A 1 193 ? -22.087 4.286 45.048 1.00 97.31 193 ILE A O 1
ATOM 1508 N N . SER A 1 194 ? -23.161 4.299 43.075 1.00 96.19 194 SER A N 1
ATOM 1509 C CA . SER A 1 194 ? -24.517 4.248 43.634 1.00 96.19 194 SER A CA 1
ATOM 1510 C C . SER A 1 194 ? -24.735 2.993 44.480 1.00 96.19 194 SER A C 1
ATOM 1512 O O . SER A 1 194 ? -25.214 3.097 45.609 1.00 96.19 194 SER A O 1
ATOM 1514 N N . LEU A 1 195 ? -24.316 1.823 43.988 1.00 96.44 195 LEU A N 1
ATOM 1515 C CA . LEU A 1 195 ? -24.376 0.560 44.727 1.00 96.44 195 LEU A CA 1
ATOM 1516 C C . LEU A 1 195 ? -23.506 0.608 45.988 1.00 96.44 195 LEU A C 1
ATOM 1518 O O . LEU A 1 195 ? -23.968 0.237 47.064 1.00 96.44 195 LEU A O 1
ATOM 1522 N N . THR A 1 196 ? -22.289 1.148 45.889 1.00 96.56 196 THR A N 1
ATOM 1523 C CA . THR A 1 196 ? -21.365 1.260 47.032 1.00 96.56 196 THR A CA 1
ATOM 1524 C C . THR A 1 196 ? -21.907 2.195 48.118 1.00 96.56 196 THR A C 1
ATOM 1526 O O . THR A 1 196 ? -21.790 1.922 49.315 1.00 96.56 196 THR A O 1
ATOM 1529 N N . LEU A 1 197 ? -22.515 3.319 47.724 1.00 95.38 197 LEU A N 1
ATOM 1530 C CA . LEU A 1 197 ? -23.152 4.250 48.656 1.00 95.38 197 LEU A CA 1
ATOM 1531 C C . LEU A 1 197 ? -24.411 3.648 49.284 1.00 95.38 197 LEU A C 1
ATOM 1533 O O . LEU A 1 197 ? -24.654 3.859 50.476 1.00 95.38 197 LEU A O 1
ATOM 1537 N N . TRP A 1 198 ? -25.194 2.893 48.511 1.00 95.25 198 TRP A N 1
ATOM 1538 C CA . TRP A 1 198 ? -26.397 2.240 49.014 1.00 95.25 198 TRP A CA 1
ATOM 1539 C C . TRP A 1 198 ? -26.063 1.160 50.044 1.00 95.25 198 TRP A C 1
ATOM 1541 O O . TRP A 1 198 ? -26.683 1.126 51.108 1.00 95.25 198 TRP A O 1
ATOM 1551 N N . ASP A 1 199 ? -25.022 0.365 49.796 1.00 95.44 199 ASP A N 1
ATOM 1552 C CA . ASP A 1 199 ? -24.576 -0.676 50.722 1.00 95.44 199 ASP A CA 1
ATOM 1553 C C . ASP A 1 199 ? -24.051 -0.070 52.035 1.00 95.44 199 ASP A C 1
ATOM 1555 O O . ASP A 1 199 ? -24.491 -0.435 53.129 1.00 95.44 199 ASP A O 1
ATOM 1559 N N . LYS A 1 200 ? -23.243 1.000 51.946 1.00 93.62 200 LYS A N 1
ATOM 1560 C CA . LYS A 1 200 ? -22.817 1.778 53.126 1.00 93.62 200 LYS A CA 1
ATOM 1561 C C . LYS A 1 200 ? -23.992 2.354 53.917 1.00 93.62 200 LYS A C 1
ATOM 1563 O O . LYS A 1 200 ? -23.929 2.430 55.147 1.00 93.62 200 LYS A O 1
ATOM 1568 N N . ARG A 1 201 ? -25.055 2.808 53.246 1.00 93.56 201 ARG A N 1
ATOM 1569 C CA . ARG A 1 201 ? -26.256 3.336 53.913 1.00 93.56 201 ARG A CA 1
ATOM 1570 C C . ARG A 1 201 ? -27.017 2.223 54.632 1.00 93.56 201 ARG A C 1
ATOM 1572 O O . ARG A 1 201 ? -27.370 2.390 55.799 1.00 93.56 201 ARG A O 1
ATOM 1579 N N . ARG A 1 202 ? -27.178 1.073 53.979 1.00 93.44 202 ARG A N 1
ATOM 1580 C CA . ARG A 1 202 ? -27.825 -0.114 54.543 1.00 93.44 202 ARG A CA 1
ATOM 1581 C C . ARG A 1 202 ? -27.084 -0.642 55.773 1.00 93.44 202 ARG A C 1
ATOM 1583 O O . ARG A 1 202 ? -27.720 -0.978 56.772 1.00 93.44 202 ARG A O 1
ATOM 1590 N N . GLU A 1 203 ? -25.751 -0.650 55.759 1.00 91.88 203 GLU A N 1
ATOM 1591 C CA . GLU A 1 203 ? -24.957 -1.011 56.939 1.00 91.88 203 GLU A CA 1
ATOM 1592 C C . GLU A 1 203 ? -25.194 -0.064 58.120 1.00 91.88 203 GLU A C 1
ATOM 1594 O O . GLU A 1 203 ? -25.331 -0.518 59.260 1.00 91.88 203 GLU A O 1
ATOM 1599 N N . LYS A 1 204 ? -25.256 1.251 57.869 1.00 90.12 204 LYS A N 1
ATOM 1600 C CA . LYS A 1 204 ? -25.548 2.239 58.917 1.00 90.12 204 LYS A CA 1
ATOM 1601 C C . LYS A 1 204 ? -26.928 1.994 59.524 1.00 90.12 204 LYS A C 1
ATOM 1603 O O . LYS A 1 204 ? -27.038 1.915 60.745 1.00 90.12 204 LYS A O 1
ATOM 1608 N N . GLU A 1 205 ? -27.956 1.805 58.701 1.00 90.56 205 GLU A N 1
ATOM 1609 C CA . GLU A 1 205 ? -29.325 1.530 59.159 1.00 90.56 205 GLU A CA 1
ATOM 1610 C C . GLU A 1 205 ? -29.413 0.227 59.971 1.00 90.56 205 GLU A C 1
ATOM 1612 O O . GLU A 1 205 ? -30.023 0.202 61.042 1.00 90.56 205 GLU A O 1
ATOM 1617 N N . ALA A 1 206 ? -28.716 -0.833 59.548 1.00 88.31 206 ALA A N 1
ATOM 1618 C CA . ALA A 1 206 ? -28.636 -2.084 60.301 1.00 88.31 206 ALA A CA 1
ATOM 1619 C C . ALA A 1 206 ? -27.947 -1.913 61.669 1.00 88.31 206 ALA A C 1
ATOM 1621 O O . ALA A 1 206 ? -28.353 -2.544 62.651 1.00 88.31 206 ALA A O 1
ATOM 1622 N N . ARG A 1 207 ? -26.922 -1.053 61.771 1.00 85.19 207 ARG A N 1
ATOM 1623 C CA . ARG A 1 207 ? -26.274 -0.717 63.053 1.00 85.19 207 ARG A CA 1
ATOM 1624 C C . ARG A 1 207 ? -27.213 0.073 63.969 1.00 85.19 207 ARG A C 1
ATOM 1626 O O . ARG A 1 207 ? -27.315 -0.275 65.143 1.00 85.19 207 ARG A O 1
ATOM 1633 N N . PHE A 1 208 ? -27.948 1.056 63.445 1.00 83.81 208 PHE A N 1
ATOM 1634 C CA . PHE A 1 208 ? -28.933 1.815 64.228 1.00 83.81 208 PHE A CA 1
ATOM 1635 C C . PHE A 1 208 ? -30.076 0.929 64.748 1.00 83.81 208 PHE A C 1
ATOM 1637 O O . PHE A 1 208 ? -30.432 1.012 65.923 1.00 83.81 208 PHE A O 1
ATOM 1644 N N . GLN A 1 209 ? -30.598 0.007 63.932 1.00 85.00 209 GLN A N 1
ATOM 1645 C CA . GLN A 1 209 ? -31.631 -0.935 64.384 1.00 85.00 209 GLN A CA 1
ATOM 1646 C C . GLN A 1 209 ? -31.136 -1.884 65.486 1.00 85.00 209 GLN A C 1
ATOM 1648 O O . GLN A 1 209 ? -31.901 -2.227 66.386 1.00 85.00 209 GLN A O 1
ATOM 1653 N N . LYS A 1 210 ? -29.860 -2.298 65.460 1.00 82.06 210 LYS A N 1
ATOM 1654 C CA . LYS A 1 210 ? -29.268 -3.111 66.539 1.00 82.06 210 LYS A CA 1
ATOM 1655 C C . LYS A 1 210 ? -29.164 -2.349 67.865 1.00 82.06 210 LYS A C 1
ATOM 1657 O O . LYS A 1 210 ? -29.292 -2.978 68.908 1.00 82.06 210 LYS A O 1
ATOM 1662 N N . MET A 1 211 ? -28.965 -1.029 67.841 1.00 75.44 211 MET A N 1
ATOM 1663 C CA . MET A 1 211 ? -28.897 -0.206 69.058 1.00 75.44 211 MET A CA 1
ATOM 1664 C C . MET A 1 211 ? -30.273 0.046 69.692 1.00 75.44 211 MET A C 1
ATOM 1666 O O . MET A 1 211 ? -30.369 0.134 70.913 1.00 75.44 211 MET A O 1
ATOM 1670 N N . HIS A 1 212 ? -31.338 0.126 68.888 1.00 71.44 212 HIS A N 1
ATOM 1671 C CA . HIS A 1 212 ? -32.697 0.407 69.370 1.00 71.44 212 HIS A CA 1
ATOM 1672 C C . HIS A 1 212 ? -33.552 -0.830 69.664 1.00 71.44 212 HIS A C 1
ATOM 1674 O O . HIS A 1 212 ? -34.651 -0.684 70.198 1.00 71.44 212 HIS A O 1
ATOM 1680 N N . LYS A 1 213 ? -33.083 -2.049 69.366 1.00 70.88 213 LYS A N 1
ATOM 1681 C CA . LYS A 1 213 ? -33.770 -3.256 69.840 1.00 70.88 213 LYS A CA 1
ATOM 1682 C C . LYS A 1 213 ? -33.577 -3.370 71.360 1.00 70.88 213 LYS A C 1
ATOM 1684 O O . LYS A 1 213 ? -32.440 -3.552 71.801 1.00 70.88 213 LYS A O 1
ATOM 1689 N N . PRO A 1 214 ? -34.646 -3.269 72.177 1.00 60.66 214 PRO A N 1
ATOM 1690 C CA . PRO A 1 214 ? -34.535 -3.473 73.614 1.00 60.66 214 PRO A CA 1
ATOM 1691 C C . PRO A 1 214 ? -33.968 -4.870 73.863 1.00 60.66 214 PRO A C 1
ATOM 1693 O O . PRO A 1 214 ? -34.417 -5.841 73.248 1.00 60.66 214 PRO A O 1
ATOM 1696 N N . LYS A 1 215 ? -32.958 -4.970 74.740 1.00 59.22 215 LYS A N 1
ATOM 1697 C CA . LYS A 1 215 ? -32.412 -6.264 75.166 1.00 59.22 215 LYS A CA 1
ATOM 1698 C C . LYS A 1 215 ? -33.590 -7.161 75.567 1.00 59.22 215 LYS A C 1
ATOM 1700 O O . LYS A 1 215 ? -34.363 -6.734 76.431 1.00 59.22 215 LYS A O 1
ATOM 1705 N N . PRO A 1 216 ? -33.750 -8.360 74.977 1.00 59.34 216 PRO A N 1
ATOM 1706 C CA . PRO A 1 216 ? -34.771 -9.287 75.434 1.00 59.34 216 PRO A CA 1
ATOM 1707 C C . PRO A 1 216 ? -34.536 -9.538 76.925 1.00 59.34 216 PRO A C 1
ATOM 1709 O O . PRO A 1 216 ? -33.478 -10.020 77.334 1.00 59.34 216 PRO A O 1
ATOM 1712 N N . LYS A 1 217 ? -35.497 -9.119 77.755 1.00 54.50 217 LYS A N 1
ATOM 1713 C CA . LYS A 1 217 ? -35.513 -9.459 79.174 1.00 54.50 217 LYS A CA 1
ATOM 1714 C C . LYS A 1 217 ? -35.795 -10.953 79.254 1.00 54.50 217 LYS A C 1
ATOM 1716 O O . LYS A 1 217 ? -36.921 -11.376 79.033 1.00 54.50 217 LYS A O 1
ATOM 1721 N N . GLY A 1 218 ? -34.753 -11.718 79.558 1.00 59.75 218 GLY A N 1
ATOM 1722 C CA . GLY A 1 218 ? -34.853 -13.141 79.851 1.00 59.75 218 GLY A CA 1
ATOM 1723 C C . GLY A 1 218 ? -34.632 -14.033 78.636 1.00 59.75 218 GLY A C 1
ATOM 1724 O O . GLY A 1 218 ? -35.562 -14.386 77.925 1.00 59.75 218 GLY A O 1
ATOM 1725 N N . SER A 1 219 ? -33.394 -14.481 78.463 1.00 45.72 219 SER A N 1
ATOM 1726 C CA . SER A 1 219 ? -33.132 -15.827 77.964 1.00 45.72 219 SER A CA 1
ATOM 1727 C C . SER A 1 219 ? -32.032 -16.398 78.836 1.00 45.72 219 SER A C 1
ATOM 1729 O O . SER A 1 219 ? -30.950 -15.818 78.939 1.00 45.72 219 SER A O 1
ATOM 1731 N N . GLN A 1 220 ? -32.356 -17.504 79.496 1.00 56.94 220 GLN A N 1
ATOM 1732 C CA . GLN A 1 220 ? -31.408 -18.374 80.170 1.00 56.94 220 GLN A CA 1
ATOM 1733 C C . GLN A 1 220 ? -30.188 -18.615 79.279 1.00 56.94 220 GLN A C 1
ATOM 1735 O O . GLN A 1 220 ? -30.299 -18.765 78.060 1.00 56.94 220 GLN A O 1
ATOM 1740 N N . TYR A 1 221 ? -29.030 -18.626 79.927 1.00 50.69 221 TYR A N 1
ATOM 1741 C CA . TYR A 1 221 ? -27.754 -19.024 79.360 1.00 50.69 221 TYR A CA 1
ATOM 1742 C C . TYR A 1 221 ? -27.901 -20.338 78.575 1.00 50.69 221 TYR A C 1
ATOM 1744 O O . TYR A 1 221 ? -28.285 -21.344 79.173 1.00 50.69 221 TYR A O 1
ATOM 1752 N N . PRO A 1 222 ? -27.564 -20.382 77.274 1.00 52.62 222 PRO A N 1
ATOM 1753 C CA . PRO A 1 222 ? -27.268 -21.644 76.629 1.00 52.62 222 PRO A CA 1
ATOM 1754 C C . PRO A 1 222 ? -25.973 -22.160 77.246 1.00 52.62 222 PRO A C 1
ATOM 1756 O O . PRO A 1 222 ? -24.922 -21.515 77.181 1.00 52.62 222 PRO A O 1
ATOM 1759 N N . THR A 1 223 ? -26.074 -23.319 77.880 1.00 62.34 223 THR A N 1
ATOM 1760 C CA . THR A 1 223 ? -24.946 -24.138 78.298 1.00 62.34 223 THR A CA 1
ATOM 1761 C C . THR A 1 223 ? -23.950 -24.252 77.147 1.00 62.34 223 THR A C 1
ATOM 1763 O O . THR A 1 223 ? -24.297 -24.644 76.035 1.00 62.34 223 THR A O 1
ATOM 1766 N N . LYS A 1 224 ? -22.708 -23.868 77.439 1.00 60.09 224 LYS A N 1
ATOM 1767 C CA . LYS A 1 224 ? -21.526 -23.964 76.582 1.00 60.09 224 LYS A CA 1
ATOM 1768 C C . LYS A 1 224 ? -21.461 -25.368 75.945 1.00 60.09 224 LYS A C 1
ATOM 1770 O O . LYS A 1 224 ? -21.302 -26.333 76.696 1.00 60.09 224 LYS A O 1
ATOM 1775 N N . PRO A 1 225 ? -21.577 -25.526 74.612 1.00 62.06 225 PRO A N 1
ATOM 1776 C CA . PRO A 1 225 ? -21.307 -26.809 73.982 1.00 62.06 225 PRO A CA 1
ATOM 1777 C C . PRO A 1 225 ? -19.831 -27.151 74.179 1.00 62.06 225 PRO A C 1
ATOM 1779 O O . PRO A 1 225 ? -18.954 -26.298 74.012 1.00 62.06 225 PRO A O 1
ATOM 1782 N N . ALA A 1 226 ? -19.586 -28.389 74.596 1.00 70.00 226 ALA A N 1
ATOM 1783 C CA . ALA A 1 226 ? -18.260 -28.950 74.796 1.00 70.00 226 ALA A CA 1
ATOM 1784 C C . ALA A 1 226 ? -17.388 -28.808 73.530 1.00 70.00 226 ALA A C 1
ATOM 1786 O O . ALA A 1 226 ? -17.918 -28.846 72.416 1.00 70.00 226 ALA A O 1
ATOM 1787 N N . PRO A 1 227 ? -16.060 -28.654 73.682 1.00 68.56 227 PRO A N 1
ATOM 1788 C CA . PRO A 1 227 ? -15.152 -28.577 72.547 1.00 68.56 227 PRO A CA 1
ATOM 1789 C C . PRO A 1 227 ? -15.225 -29.870 71.714 1.00 68.56 227 PRO A C 1
ATOM 1791 O O . PRO A 1 227 ? -15.241 -30.963 72.290 1.00 68.56 227 PRO A O 1
ATOM 1794 N N . PRO A 1 228 ? -15.266 -29.775 70.373 1.00 65.12 228 PRO A N 1
ATOM 1795 C CA . PRO A 1 228 ? -15.202 -30.948 69.516 1.00 65.12 228 PRO A CA 1
ATOM 1796 C C . PRO A 1 228 ? -13.844 -31.636 69.688 1.00 65.12 228 PRO A C 1
ATOM 1798 O O . PRO A 1 228 ? -12.794 -30.997 69.625 1.00 65.12 228 PRO A O 1
ATOM 1801 N N . LYS A 1 229 ? -13.883 -32.951 69.924 1.00 60.75 229 LYS A N 1
ATOM 1802 C CA . LYS A 1 229 ? -12.706 -33.819 69.894 1.00 60.75 229 LYS A CA 1
ATOM 1803 C C . LYS A 1 229 ? -12.053 -33.740 68.516 1.00 60.75 229 LYS A C 1
ATOM 1805 O O . LYS A 1 229 ? -12.690 -34.048 67.509 1.00 60.75 229 LYS A O 1
ATOM 1810 N 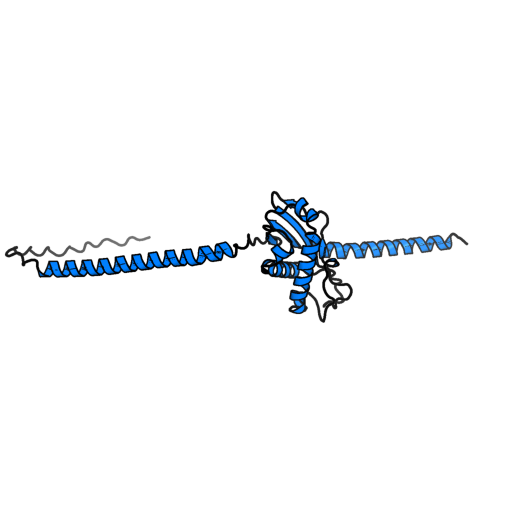N . THR A 1 230 ? -10.774 -33.389 68.512 1.00 58.69 230 THR A N 1
ATOM 1811 C CA . THR A 1 230 ? -9.829 -33.609 67.420 1.00 58.69 230 THR A CA 1
ATOM 1812 C C . THR A 1 230 ? -9.922 -35.070 66.984 1.00 58.69 230 THR A C 1
ATOM 1814 O O . THR A 1 230 ? -9.599 -35.968 67.758 1.00 58.69 230 THR A O 1
ATOM 1817 N N . THR A 1 231 ? -10.431 -35.309 65.778 1.00 59.03 231 THR A N 1
ATOM 1818 C CA . THR A 1 231 ? -10.291 -36.602 65.104 1.00 59.03 231 THR A CA 1
ATOM 1819 C C . THR A 1 231 ? -9.159 -36.417 64.111 1.00 59.03 231 THR A C 1
ATOM 1821 O O . THR A 1 231 ? -9.314 -35.713 63.116 1.00 59.03 231 THR A O 1
ATOM 1824 N N . GLU A 1 232 ? -7.999 -36.961 64.461 1.00 60.28 232 GLU A N 1
ATOM 1825 C CA . GLU A 1 232 ? -6.893 -37.186 63.537 1.00 60.28 232 GLU A CA 1
ATOM 1826 C C . GLU A 1 232 ? -7.397 -38.078 62.393 1.00 60.28 232 GLU A C 1
ATOM 1828 O O . GLU A 1 232 ? -8.024 -39.110 62.642 1.00 60.28 232 GLU A O 1
ATOM 1833 N N . LEU A 1 233 ? -7.145 -37.675 61.147 1.00 60.09 233 LEU A N 1
ATOM 1834 C CA . LEU A 1 233 ? -7.225 -38.564 59.988 1.00 60.09 233 LEU A CA 1
ATOM 1835 C C . LEU A 1 233 ? -5.818 -38.689 59.381 1.00 60.09 233 LEU A C 1
ATOM 1837 O O . LEU A 1 233 ? -5.052 -37.724 59.449 1.00 60.09 233 LEU A O 1
ATOM 1841 N N . PRO A 1 234 ? -5.467 -39.873 58.853 1.00 62.66 234 PRO A N 1
ATOM 1842 C CA . PRO A 1 234 ? -4.096 -40.293 58.632 1.00 62.66 234 PRO A CA 1
ATOM 1843 C C . PRO A 1 234 ? -3.530 -39.786 57.306 1.00 62.66 234 PRO A C 1
ATOM 1845 O O . PRO A 1 234 ? -4.263 -39.495 56.363 1.00 62.66 234 PRO A O 1
ATOM 1848 N N . ASP A 1 235 ? -2.199 -39.762 57.267 1.00 61.66 235 ASP A N 1
ATOM 1849 C CA . ASP A 1 235 ? -1.370 -39.662 56.071 1.00 61.66 235 ASP A CA 1
ATOM 1850 C C . ASP A 1 235 ? -1.864 -40.582 54.946 1.00 61.66 235 ASP A C 1
ATOM 1852 O O . ASP A 1 235 ? -1.884 -41.809 55.092 1.00 61.66 235 ASP A O 1
ATOM 1856 N N . GLU A 1 236 ? -2.169 -39.992 53.791 1.00 60.03 236 GLU A N 1
ATOM 1857 C CA . GLU A 1 236 ? -2.281 -40.717 52.530 1.00 60.03 236 GLU A CA 1
ATOM 1858 C C . GLU A 1 236 ? -0.978 -40.539 51.744 1.00 60.03 236 GLU A C 1
ATOM 1860 O O . GLU A 1 236 ? -0.621 -39.450 51.294 1.00 60.03 236 GLU A O 1
ATOM 1865 N N . LYS A 1 237 ? -0.234 -41.643 51.643 1.00 60.06 237 LYS A N 1
ATOM 1866 C CA . LYS A 1 237 ? 0.884 -41.826 50.718 1.00 60.06 237 LYS A CA 1
ATOM 1867 C C . LYS A 1 237 ? 0.330 -42.056 49.309 1.00 60.06 237 LYS A C 1
ATOM 1869 O O . LYS A 1 237 ? -0.497 -42.951 49.159 1.00 60.06 237 LYS A O 1
ATOM 1874 N N . VAL A 1 238 ? 0.864 -41.326 48.326 1.00 57.59 238 VAL A N 1
ATOM 1875 C CA . VAL A 1 238 ? 1.506 -41.752 47.052 1.00 57.59 238 VAL A CA 1
ATOM 1876 C C . VAL A 1 238 ? 1.472 -40.582 46.071 1.00 57.59 238 VAL A C 1
ATOM 1878 O O . VAL A 1 238 ? 0.369 -40.092 45.759 1.00 57.59 238 VAL A O 1
#

pLDDT: mean 82.96, std 14.87, range [45.72, 97.75]